Protein AF-A0A3M1ADT9-F1 (afdb_monomer_lite)

Secondary structure (DSSP, 8-state):
------------------------------------------PPPPEEPP-SGGGSPBPPPPPPTTSS-SSHHHHHTT-HHHHHHHTTSHHHHTTT-HHHHHHHTSTT--GGGHHHHS-BGGG-SEEEEEEETTEEEEEEEEE-TT--HHHHHT-S-HHHHHEETTEEEESS--TTSSS-EEE-TTTTSHHHHHHHH-EEEEEETTEEEEE-HHHHHHHSHHHHTT--HHHHHS-EEEEESSTTSPEEEEE------S---SBTTBPPP-TT---SEEEEEEESSS---TTPPP-EEEEEEE-S-SS-BS-SSTT-EEEEEEEEE-TTS-EEEEEEEEEEEEEE-SSS-EEEEE--B-

Radius of gyration: 30.37 Å; chains: 1; bounding box: 64×98×92 Å

Structure (mmCIF, N/CA/C/O backbone):
data_AF-A0A3M1ADT9-F1
#
_entry.id   AF-A0A3M1ADT9-F1
#
loop_
_atom_site.group_PDB
_atom_site.id
_atom_site.type_symbol
_atom_site.label_atom_id
_atom_site.label_alt_id
_atom_site.label_comp_id
_atom_site.label_asym_id
_atom_site.label_entity_id
_atom_site.label_seq_id
_atom_site.pdbx_PDB_ins_code
_atom_site.Cartn_x
_atom_site.Cartn_y
_atom_site.Cartn_z
_atom_site.occupancy
_atom_site.B_iso_or_equiv
_atom_site.auth_seq_id
_atom_site.auth_comp_id
_atom_site.auth_asym_id
_atom_site.auth_atom_id
_atom_site.pdbx_PDB_model_num
ATOM 1 N N . MET A 1 1 ? -42.577 5.934 -25.533 1.00 38.38 1 MET A N 1
ATOM 2 C CA . MET A 1 1 ? -42.770 7.387 -25.348 1.00 38.38 1 MET A CA 1
ATOM 3 C C . MET A 1 1 ? -41.443 8.063 -25.682 1.00 38.38 1 MET A C 1
ATOM 5 O O . MET A 1 1 ? -40.469 7.831 -24.982 1.00 38.38 1 MET A O 1
ATOM 9 N N . LYS A 1 2 ? -41.370 8.727 -26.844 1.00 26.62 2 LYS A N 1
ATOM 10 C CA . LYS A 1 2 ? -40.234 9.540 -27.326 1.00 26.62 2 LYS A CA 1
ATOM 11 C C . LYS A 1 2 ? -40.287 10.928 -26.672 1.00 26.62 2 LYS A C 1
ATOM 13 O O . LYS A 1 2 ? -41.388 11.341 -26.333 1.00 26.62 2 LYS A O 1
ATOM 18 N N . ILE A 1 3 ? -39.140 11.612 -26.598 1.00 28.91 3 ILE A N 1
ATOM 19 C CA . ILE A 1 3 ? -38.853 13.042 -26.907 1.00 28.91 3 ILE A CA 1
ATOM 20 C C . ILE A 1 3 ? -37.425 13.293 -26.365 1.00 28.91 3 ILE A C 1
ATOM 22 O O . ILE A 1 3 ? -37.191 13.104 -25.179 1.00 28.91 3 ILE A O 1
ATOM 26 N N . GLN A 1 4 ? -36.377 13.345 -27.193 1.00 29.08 4 GLN A N 1
ATOM 27 C CA . GLN A 1 4 ? -35.922 14.376 -28.149 1.00 29.08 4 GLN A CA 1
ATOM 28 C C . GLN A 1 4 ? -35.086 15.505 -27.522 1.00 29.08 4 GLN A C 1
ATOM 30 O O . GLN A 1 4 ? -35.540 16.277 -26.687 1.00 29.08 4 GLN A O 1
ATOM 35 N N . SER A 1 5 ? -33.847 15.554 -28.009 1.00 30.78 5 SER A N 1
ATOM 36 C CA . SER A 1 5 ? -32.819 16.579 -27.889 1.00 30.78 5 SER A CA 1
ATOM 37 C C . SER A 1 5 ? -33.167 17.843 -28.685 1.00 30.78 5 SER A C 1
ATOM 39 O O . SER A 1 5 ? -33.791 17.762 -29.743 1.00 30.78 5 SER A O 1
ATOM 41 N N . LEU A 1 6 ? -32.692 19.003 -28.218 1.00 27.12 6 LEU A N 1
ATOM 42 C CA . LEU A 1 6 ? -32.645 20.243 -28.996 1.00 27.12 6 LEU A CA 1
ATOM 43 C C . LEU A 1 6 ? -31.186 20.663 -29.224 1.00 27.12 6 LEU A C 1
ATOM 45 O O . LEU A 1 6 ? -30.473 20.993 -28.282 1.00 27.12 6 LEU A O 1
ATOM 49 N N . ASN A 1 7 ? -30.789 20.682 -30.496 1.00 26.75 7 ASN A N 1
ATOM 50 C CA . ASN A 1 7 ? -29.713 21.513 -31.029 1.00 26.75 7 ASN A CA 1
ATOM 51 C C . ASN A 1 7 ? -30.356 22.780 -31.607 1.00 26.75 7 ASN A C 1
ATOM 53 O O . ASN A 1 7 ? -31.356 22.678 -32.318 1.00 26.75 7 ASN A O 1
ATOM 57 N N . LEU A 1 8 ? -29.761 23.948 -31.368 1.00 29.00 8 LEU A N 1
ATOM 58 C CA . LEU A 1 8 ? -30.089 25.181 -32.084 1.00 29.00 8 LEU A CA 1
ATOM 59 C C . LEU A 1 8 ? -28.866 25.649 -32.875 1.00 29.00 8 LEU A C 1
ATOM 61 O O . LEU A 1 8 ? -27.848 26.040 -32.313 1.00 29.00 8 LEU A O 1
ATOM 65 N N . TYR A 1 9 ? -29.011 25.595 -34.196 1.00 28.03 9 TYR A N 1
ATOM 66 C CA . TYR A 1 9 ? -28.230 26.333 -35.182 1.00 28.03 9 TYR A CA 1
ATOM 67 C C . TYR A 1 9 ? -29.023 27.592 -35.545 1.00 28.03 9 TYR A C 1
ATOM 69 O O . TYR A 1 9 ? -30.239 27.514 -35.715 1.00 28.03 9 TYR A O 1
ATOM 77 N N . MET A 1 10 ? -28.351 28.725 -35.743 1.00 28.64 10 MET A N 1
ATOM 78 C CA . MET A 1 10 ? -28.945 29.882 -36.414 1.00 28.64 10 MET A CA 1
ATOM 79 C C . MET A 1 10 ? -27.927 30.468 -37.396 1.00 28.64 10 MET A C 1
ATOM 81 O O . MET A 1 10 ? -26.780 30.727 -37.037 1.00 28.64 10 MET A O 1
ATOM 85 N N . GLN A 1 11 ? -28.345 30.595 -38.655 1.00 30.78 11 GLN A N 1
ATOM 86 C CA . GLN A 1 11 ? -27.569 31.105 -39.785 1.00 30.78 11 GLN A CA 1
ATOM 87 C C . GLN A 1 11 ? -28.072 32.489 -40.230 1.00 30.78 11 GLN A C 1
ATOM 89 O O . GLN A 1 11 ? -29.248 32.799 -40.066 1.00 30.78 11 GLN A O 1
ATOM 94 N N . HIS A 1 12 ? -27.176 33.185 -40.948 1.00 34.50 12 HIS A N 1
ATOM 95 C CA . HIS A 1 12 ? -27.388 34.281 -41.915 1.00 34.50 12 HIS A CA 1
ATOM 96 C C . HIS A 1 12 ? -27.648 35.686 -41.318 1.00 34.50 12 HIS A C 1
ATOM 98 O O . HIS A 1 12 ? -28.258 35.806 -40.271 1.00 34.50 12 HIS A O 1
ATOM 104 N N . THR A 1 13 ? -27.140 36.806 -41.863 1.00 33.16 13 THR A N 1
ATOM 105 C CA . THR A 1 13 ? -27.126 37.277 -43.268 1.00 33.16 13 THR A CA 1
ATOM 106 C C . THR A 1 13 ? -26.195 38.506 -43.486 1.00 33.16 13 THR A C 1
ATOM 108 O O . THR A 1 13 ? -26.230 39.407 -42.660 1.00 33.16 13 THR A O 1
ATOM 111 N N . TRP A 1 14 ? -25.533 38.578 -44.668 1.00 32.44 14 TRP A N 1
ATOM 112 C CA . TRP A 1 14 ? -25.355 39.752 -45.588 1.00 32.44 14 TRP A CA 1
ATOM 113 C C . TRP A 1 14 ? -24.460 40.947 -45.156 1.00 32.44 14 TRP A C 1
ATOM 115 O O . TRP A 1 14 ? -24.388 41.261 -43.983 1.00 32.44 14 TRP A O 1
ATOM 125 N N . ARG A 1 15 ? -23.834 41.788 -46.004 1.00 36.50 15 ARG A N 1
ATOM 126 C CA . ARG A 1 15 ? -23.233 41.815 -47.370 1.00 36.50 15 ARG A CA 1
ATOM 127 C C . ARG A 1 15 ? -22.818 43.302 -47.612 1.00 36.50 15 ARG A C 1
ATOM 129 O O . ARG A 1 15 ? -23.670 44.146 -47.374 1.00 36.50 15 ARG A O 1
ATOM 136 N N . CYS A 1 16 ? -21.631 43.577 -48.200 1.00 34.28 16 CYS A N 1
ATOM 137 C CA . CYS A 1 16 ? -21.294 44.752 -49.071 1.00 34.28 16 CYS A CA 1
ATOM 138 C C . CYS A 1 16 ? -21.259 46.174 -48.423 1.00 34.28 16 CYS A C 1
ATOM 140 O O . CYS A 1 16 ? -21.951 46.389 -47.447 1.00 34.28 16 CYS A O 1
ATOM 142 N N . LEU A 1 17 ? -20.548 47.243 -48.836 1.00 35.00 17 LEU A N 1
ATOM 143 C CA . LEU A 1 17 ? -19.660 47.718 -49.932 1.00 35.00 17 LEU A CA 1
ATOM 144 C C . LEU A 1 17 ? -18.859 48.925 -49.325 1.00 35.00 17 LEU A C 1
ATOM 146 O O . LEU A 1 17 ? -19.419 49.636 -48.500 1.00 35.00 17 LEU A O 1
ATOM 150 N N . ALA A 1 18 ? -17.536 49.081 -49.503 1.00 36.94 18 ALA A N 1
ATOM 151 C CA . ALA A 1 18 ? -16.838 49.918 -50.515 1.00 36.94 18 ALA A CA 1
ATOM 152 C C . ALA A 1 18 ? -17.238 51.435 -50.499 1.00 36.94 18 ALA A C 1
ATOM 154 O O . ALA A 1 18 ? -18.424 51.719 -50.562 1.00 36.94 18 ALA A O 1
ATOM 155 N N . LEU A 1 19 ? -16.374 52.471 -50.392 1.00 37.75 19 LEU A N 1
ATOM 156 C CA . LEU A 1 19 ? -15.325 52.935 -51.333 1.00 37.75 19 LEU A CA 1
ATOM 157 C C . LEU A 1 19 ? -14.771 54.356 -50.956 1.00 37.75 19 LEU A C 1
ATOM 159 O O . LEU A 1 19 ? -15.534 55.149 -50.416 1.00 37.75 19 LEU A O 1
ATOM 163 N N . PHE A 1 20 ? -13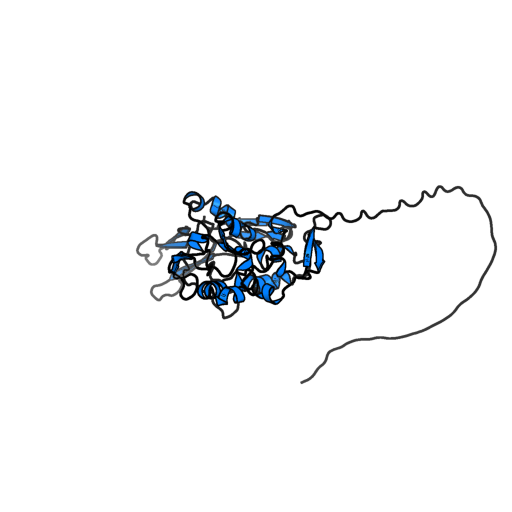.529 54.666 -51.410 1.00 34.91 20 PHE A N 1
ATOM 164 C CA . PHE A 1 20 ? -12.900 55.976 -51.801 1.00 34.91 20 PHE A CA 1
ATOM 165 C C . PHE A 1 20 ? -12.776 57.138 -50.764 1.00 34.91 20 PHE A C 1
ATOM 167 O O . PHE A 1 20 ? -13.689 57.366 -49.993 1.00 34.91 20 PHE A O 1
ATOM 174 N N . ALA A 1 21 ? -11.775 58.040 -50.723 1.00 36.94 21 ALA A N 1
ATOM 175 C CA . ALA A 1 21 ? -10.394 58.196 -51.223 1.00 36.94 21 ALA A CA 1
ATOM 176 C C . ALA A 1 21 ? -9.863 59.616 -50.859 1.00 36.94 21 ALA A C 1
ATOM 178 O O . ALA A 1 21 ? -10.663 60.541 -50.882 1.00 36.94 21 ALA A O 1
ATOM 179 N N . LEU A 1 22 ? -8.528 59.755 -50.676 1.00 38.88 22 LEU A N 1
ATOM 180 C CA . LEU A 1 22 ? -7.627 60.908 -50.994 1.00 38.88 22 LEU A CA 1
ATOM 181 C C . LEU A 1 22 ? -7.922 62.298 -50.340 1.00 38.88 22 LEU A C 1
ATOM 183 O O . LEU A 1 22 ? -9.059 62.726 -50.278 1.00 38.88 22 LEU A O 1
ATOM 187 N N . PHE A 1 23 ? -6.981 63.124 -49.844 1.00 36.16 23 PHE A N 1
ATOM 188 C CA . PHE A 1 23 ? -5.655 63.523 -50.348 1.00 36.16 23 PHE A CA 1
ATOM 189 C C . PHE A 1 23 ? -4.902 64.431 -49.318 1.00 36.16 23 PHE A C 1
ATOM 191 O O . PHE A 1 23 ? -5.533 65.139 -48.542 1.00 36.16 23 PHE A O 1
ATOM 198 N N . TYR A 1 24 ? -3.566 64.484 -49.457 1.00 32.72 24 TYR A N 1
ATOM 199 C CA . TYR A 1 24 ? -2.584 65.552 -49.130 1.00 32.72 24 TYR A CA 1
ATOM 200 C C . TYR A 1 24 ? -2.045 65.823 -47.698 1.00 32.72 24 TYR A C 1
ATOM 202 O O . TYR A 1 24 ? -2.637 66.503 -46.871 1.00 32.72 24 TYR A O 1
ATOM 210 N N . ALA A 1 25 ? -0.805 65.339 -47.527 1.00 42.88 25 ALA A N 1
ATOM 211 C CA . ALA A 1 25 ? 0.401 65.876 -46.877 1.00 42.88 25 ALA A CA 1
ATOM 212 C C . ALA A 1 25 ? 0.365 67.162 -46.023 1.00 42.88 25 ALA A C 1
ATOM 214 O O . ALA A 1 25 ? 0.007 68.235 -46.499 1.00 42.88 25 ALA A O 1
ATOM 215 N N . LEU A 1 26 ? 1.032 67.078 -44.863 1.00 38.25 26 LEU A N 1
ATOM 216 C CA . LEU A 1 26 ? 1.935 68.120 -44.364 1.00 38.25 26 LEU A CA 1
ATOM 217 C C . LEU A 1 26 ? 3.031 67.490 -43.491 1.00 38.25 26 LEU A C 1
ATOM 219 O O . LEU A 1 26 ? 2.762 66.800 -42.511 1.00 38.25 26 LEU A O 1
ATOM 223 N N . ILE A 1 27 ? 4.276 67.714 -43.905 1.00 48.06 27 ILE A N 1
ATOM 224 C CA . ILE A 1 27 ? 5.498 67.390 -43.171 1.00 48.06 27 ILE A CA 1
ATOM 225 C C . ILE A 1 27 ? 5.608 68.389 -42.018 1.00 48.06 27 ILE A C 1
ATOM 227 O O . ILE A 1 27 ? 5.713 69.590 -42.257 1.00 48.06 27 ILE A O 1
ATOM 231 N N . ALA A 1 28 ? 5.635 67.897 -40.783 1.00 41.19 28 ALA A N 1
ATOM 232 C CA . ALA A 1 28 ? 6.148 68.642 -39.644 1.00 41.19 28 ALA A CA 1
ATOM 233 C C . ALA A 1 28 ? 7.012 67.698 -38.808 1.00 41.19 28 ALA A C 1
ATOM 235 O O . ALA A 1 28 ? 6.538 66.713 -38.246 1.00 41.19 28 ALA A O 1
ATOM 236 N N . ALA A 1 29 ? 8.307 67.999 -38.791 1.00 48.84 29 ALA A N 1
ATOM 237 C CA . ALA A 1 29 ? 9.281 67.385 -37.916 1.00 48.84 29 ALA A CA 1
ATOM 238 C C . ALA A 1 29 ? 8.872 67.627 -36.456 1.00 48.84 29 ALA A C 1
ATOM 240 O O . ALA A 1 29 ? 8.824 68.766 -35.997 1.00 48.84 29 ALA A O 1
ATOM 241 N N . GLY A 1 30 ? 8.581 66.546 -35.740 1.00 36.75 30 GLY A N 1
ATOM 242 C CA . GLY A 1 30 ? 8.397 66.536 -34.298 1.00 36.75 30 GLY A CA 1
ATOM 243 C C . GLY A 1 30 ? 9.216 65.392 -33.730 1.00 36.75 30 GLY A C 1
ATOM 244 O O . GLY A 1 30 ? 8.872 64.231 -33.917 1.00 36.75 30 GLY A O 1
ATOM 245 N N . CYS A 1 31 ? 10.330 65.722 -33.084 1.00 47.84 31 CYS A N 1
ATOM 246 C CA . CYS A 1 31 ? 11.094 64.781 -32.284 1.00 47.84 31 CYS A CA 1
ATOM 247 C C . CYS A 1 31 ? 10.220 64.306 -31.115 1.00 47.84 31 CYS A C 1
ATOM 249 O O . CYS A 1 31 ? 10.045 65.040 -30.144 1.00 47.84 31 CYS A O 1
ATOM 251 N N . SER A 1 32 ? 9.697 63.086 -31.186 1.00 41.53 32 SER A N 1
ATOM 252 C CA . SER A 1 32 ? 9.237 62.343 -30.016 1.00 41.53 32 SER A CA 1
ATOM 253 C C . SER A 1 32 ? 10.110 61.104 -29.864 1.00 41.53 32 SER A C 1
ATOM 255 O O . SER A 1 32 ? 10.173 60.244 -30.740 1.00 41.53 32 SER A O 1
ATOM 257 N N . ASN A 1 33 ? 10.839 61.062 -28.750 1.00 49.25 33 ASN A N 1
ATOM 258 C CA . ASN A 1 33 ? 11.561 59.891 -28.274 1.00 49.25 33 ASN A CA 1
ATOM 259 C C . ASN A 1 33 ? 10.551 58.803 -27.891 1.00 49.25 33 ASN A C 1
ATOM 261 O O . ASN A 1 33 ? 10.252 58.628 -26.712 1.00 49.25 33 ASN A O 1
ATOM 265 N N . ASP A 1 34 ? 10.046 58.062 -28.871 1.00 43.94 34 ASP A N 1
ATOM 266 C CA . ASP A 1 34 ? 9.446 56.764 -28.600 1.00 43.94 34 ASP A CA 1
ATOM 267 C C . ASP A 1 34 ? 10.584 55.751 -28.509 1.00 43.94 34 ASP A C 1
ATOM 269 O O . ASP A 1 34 ? 11.144 55.282 -29.502 1.00 43.94 34 ASP A O 1
ATOM 273 N N . ALA A 1 35 ? 10.976 55.466 -27.267 1.00 47.06 35 ALA A N 1
ATOM 274 C CA . ALA A 1 35 ? 11.809 54.319 -26.957 1.00 47.06 35 ALA A CA 1
ATOM 275 C C . ALA A 1 35 ? 11.168 53.065 -27.578 1.00 47.06 35 ALA A C 1
ATOM 277 O O . ALA A 1 35 ? 9.946 52.906 -27.487 1.00 47.06 35 ALA A O 1
ATOM 278 N N . PRO A 1 36 ? 11.951 52.157 -28.190 1.00 44.72 36 PRO A N 1
ATOM 279 C CA . PRO A 1 36 ? 11.401 50.902 -28.673 1.00 44.72 36 PRO A CA 1
ATOM 280 C C . PRO A 1 36 ? 10.743 50.209 -27.484 1.00 44.72 36 PRO A C 1
ATOM 282 O O . PRO A 1 36 ? 11.377 50.023 -26.441 1.00 44.72 36 PRO A O 1
ATOM 285 N N . SER A 1 37 ? 9.453 49.891 -27.628 1.00 48.97 37 SER A N 1
ATOM 286 C CA . SER A 1 37 ? 8.684 49.140 -26.643 1.00 48.97 37 SER A CA 1
ATOM 287 C C . SER A 1 37 ? 9.548 47.980 -26.174 1.00 48.97 37 SER A C 1
ATOM 289 O O . SER A 1 37 ? 9.952 47.161 -27.004 1.00 48.97 37 SER A O 1
ATOM 291 N N . SER A 1 38 ? 9.880 47.947 -24.882 1.00 49.91 38 SER A N 1
ATOM 292 C CA . SER A 1 38 ? 10.662 46.867 -24.300 1.00 49.91 38 SER A CA 1
ATOM 293 C C . SER A 1 38 ? 10.024 45.552 -24.725 1.00 49.91 38 SER A C 1
ATOM 295 O O . SER A 1 38 ? 8.890 45.262 -24.331 1.00 49.91 38 SER A O 1
ATOM 297 N N . ASP A 1 39 ? 10.742 44.813 -25.562 1.00 47.22 39 ASP A N 1
ATOM 298 C CA . ASP A 1 39 ? 10.514 43.417 -25.885 1.00 47.22 39 ASP A CA 1
ATOM 299 C C . ASP A 1 39 ? 10.287 42.695 -24.554 1.00 47.22 39 ASP A C 1
ATOM 301 O O . ASP A 1 39 ? 11.232 42.400 -23.817 1.00 47.22 39 ASP A O 1
ATOM 305 N N . ARG A 1 40 ? 9.015 42.507 -24.168 1.00 52.69 40 ARG A N 1
ATOM 306 C CA . ARG A 1 40 ? 8.652 41.618 -23.069 1.00 52.69 40 ARG A CA 1
ATOM 307 C C . ARG A 1 40 ? 8.949 40.227 -23.599 1.00 52.69 40 ARG A C 1
ATOM 309 O O . ARG A 1 40 ? 8.041 39.519 -24.026 1.00 52.69 40 ARG A O 1
ATOM 316 N N . ARG A 1 41 ? 10.227 39.844 -23.574 1.00 52.00 41 ARG A N 1
ATOM 317 C CA . ARG A 1 41 ? 10.632 38.449 -23.648 1.00 52.00 41 ARG A CA 1
ATOM 318 C C . ARG A 1 41 ? 9.903 37.770 -22.508 1.00 52.00 41 ARG A C 1
ATOM 320 O O . ARG A 1 41 ? 10.266 37.931 -21.345 1.00 52.00 41 ARG A O 1
ATOM 327 N N . VAL A 1 42 ? 8.814 37.088 -22.839 1.00 57.12 42 VAL A N 1
ATOM 328 C CA . VAL A 1 42 ? 8.188 36.135 -21.936 1.00 57.12 42 VAL A CA 1
ATOM 329 C C . VAL A 1 42 ? 9.307 35.162 -21.599 1.00 57.12 42 VAL A C 1
ATOM 331 O O . VAL A 1 42 ? 9.793 34.466 -22.491 1.00 57.12 42 VAL A O 1
ATOM 334 N N . ALA A 1 43 ? 9.800 35.211 -20.359 1.00 61.69 43 ALA A N 1
ATOM 335 C CA . ALA A 1 43 ? 10.830 34.294 -19.905 1.00 61.69 43 ALA A CA 1
ATOM 336 C C . ALA A 1 43 ? 10.346 32.881 -20.239 1.00 61.69 43 ALA A C 1
ATOM 338 O O . ALA A 1 43 ? 9.227 32.510 -19.866 1.00 61.69 43 ALA A O 1
ATOM 339 N N . MET A 1 44 ? 11.131 32.141 -21.028 1.00 64.44 44 MET A N 1
ATOM 340 C CA . MET A 1 44 ? 10.760 30.770 -21.348 1.00 64.44 44 MET A CA 1
ATOM 341 C C . MET A 1 44 ? 10.635 30.008 -20.028 1.00 64.44 44 MET A C 1
ATOM 343 O O . MET A 1 44 ? 11.507 30.168 -19.172 1.00 64.44 44 MET A O 1
ATOM 347 N N . PRO A 1 45 ? 9.547 29.246 -19.829 1.00 73.81 45 PRO A N 1
ATOM 348 C CA . PRO A 1 45 ? 9.373 28.488 -18.604 1.00 73.81 45 PRO A CA 1
ATOM 349 C C . PRO A 1 45 ? 10.580 27.576 -18.378 1.00 73.81 45 PRO A C 1
ATOM 351 O O . PRO A 1 45 ? 10.986 26.854 -19.291 1.00 73.81 45 PRO A O 1
ATOM 354 N N . ASP A 1 46 ? 11.141 27.628 -17.173 1.00 85.62 46 ASP A N 1
ATOM 355 C CA . ASP A 1 46 ? 12.279 26.797 -16.800 1.00 85.62 46 ASP A CA 1
ATOM 356 C C . ASP A 1 46 ? 11.803 25.358 -16.574 1.00 85.62 46 ASP A C 1
ATOM 358 O O . ASP A 1 46 ? 10.714 25.126 -16.039 1.00 85.62 46 ASP A O 1
ATOM 362 N N . THR A 1 47 ? 12.600 24.386 -17.008 1.00 88.25 47 THR A N 1
ATOM 363 C CA . THR A 1 47 ? 12.329 22.974 -16.733 1.00 88.25 47 THR A CA 1
ATOM 364 C C . THR A 1 47 ? 13.174 22.553 -15.548 1.00 88.25 47 THR A C 1
ATOM 366 O O . THR A 1 47 ? 14.382 22.366 -15.665 1.00 88.25 47 THR A O 1
ATOM 369 N N . THR A 1 48 ? 12.529 22.365 -14.404 1.00 88.25 48 THR A N 1
ATOM 370 C CA . THR A 1 48 ? 13.196 21.915 -13.187 1.00 88.25 48 THR A CA 1
ATOM 371 C C . THR A 1 48 ? 13.235 20.390 -13.142 1.00 88.25 48 THR A C 1
ATOM 373 O O . THR A 1 48 ? 12.233 19.724 -13.429 1.00 88.25 48 THR A O 1
ATOM 376 N N . GLY A 1 49 ? 14.382 19.831 -12.756 1.00 88.38 49 GLY A N 1
ATOM 377 C CA . GLY A 1 49 ? 14.510 18.404 -12.460 1.00 88.38 49 GLY A CA 1
ATOM 378 C C . GLY A 1 49 ? 13.748 18.001 -11.194 1.00 88.38 49 GLY A C 1
ATOM 379 O O . GLY A 1 49 ? 13.321 18.846 -10.409 1.00 88.38 49 GLY A O 1
ATOM 380 N N . PHE A 1 50 ? 13.594 16.695 -10.994 1.00 90.56 50 PHE A N 1
ATOM 381 C CA . PHE A 1 50 ? 12.960 16.145 -9.796 1.00 90.56 50 PHE A CA 1
ATOM 382 C C . PHE A 1 50 ? 13.875 16.261 -8.577 1.00 90.56 50 PHE A C 1
ATOM 384 O O . PHE A 1 50 ? 15.081 16.024 -8.667 1.00 90.56 50 PHE A O 1
ATOM 391 N N . THR A 1 51 ? 13.290 16.567 -7.427 1.00 86.38 51 THR A N 1
ATOM 392 C CA . THR A 1 51 ? 13.990 16.693 -6.140 1.00 86.38 51 THR A CA 1
ATOM 393 C C . THR A 1 51 ? 13.511 15.672 -5.113 1.00 86.38 51 THR A C 1
ATOM 395 O O . THR A 1 51 ? 14.178 15.449 -4.101 1.00 86.38 51 THR A O 1
ATOM 398 N N . ARG A 1 52 ? 12.367 15.027 -5.365 1.00 88.88 52 ARG A N 1
ATOM 399 C CA . ARG A 1 52 ? 11.745 14.058 -4.466 1.00 88.88 52 ARG A CA 1
ATOM 400 C C . ARG A 1 52 ? 11.643 12.684 -5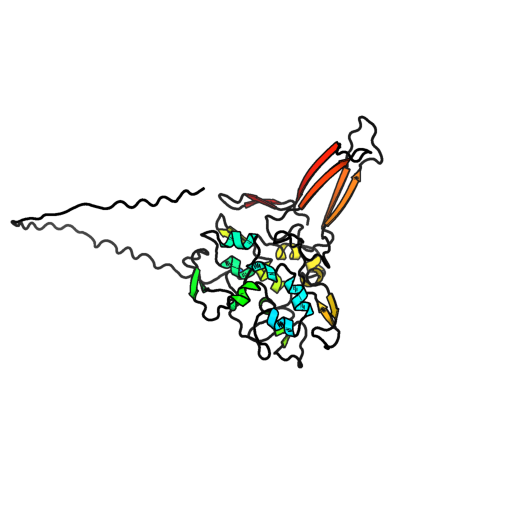.120 1.00 88.88 52 ARG A C 1
ATOM 402 O O . ARG A 1 52 ? 11.438 12.546 -6.321 1.00 88.88 52 ARG A O 1
ATOM 409 N N . HIS A 1 53 ? 11.739 11.637 -4.304 1.00 87.56 53 HIS A N 1
ATOM 410 C CA . HIS A 1 53 ? 11.731 10.252 -4.789 1.00 87.56 53 HIS A CA 1
ATOM 411 C C . HIS A 1 53 ? 10.384 9.823 -5.404 1.00 87.56 53 HIS A C 1
ATOM 413 O O . HIS A 1 53 ? 10.358 8.951 -6.270 1.00 87.56 53 HIS A O 1
ATOM 419 N N . TRP A 1 54 ? 9.276 10.426 -4.965 1.00 90.06 54 TRP A N 1
ATOM 420 C CA . TRP A 1 54 ? 7.913 10.135 -5.425 1.00 90.06 54 TRP A CA 1
ATOM 421 C C . TRP A 1 54 ? 7.529 10.886 -6.708 1.00 90.06 54 TRP A C 1
ATOM 423 O O . TRP A 1 54 ? 6.519 10.567 -7.333 1.00 90.06 54 TRP A O 1
ATOM 433 N N . GLU A 1 55 ? 8.338 11.851 -7.152 1.00 92.44 55 GLU A N 1
ATOM 434 C CA . GLU A 1 55 ? 8.156 12.524 -8.447 1.00 92.44 55 GLU A CA 1
ATOM 435 C C . GLU A 1 55 ? 8.555 11.622 -9.620 1.00 92.44 55 GLU A C 1
ATOM 437 O O . GLU A 1 55 ? 8.151 11.849 -10.756 1.00 92.44 55 GLU A O 1
ATOM 442 N N . GLN A 1 56 ? 9.309 10.557 -9.359 1.00 93.12 56 GLN A N 1
ATOM 443 C CA . GLN A 1 56 ? 9.842 9.683 -10.394 1.00 93.12 56 GLN A CA 1
ATOM 444 C C . GLN A 1 56 ? 9.092 8.353 -10.439 1.00 93.12 56 GLN A C 1
ATOM 446 O O . GLN A 1 56 ? 8.830 7.731 -9.408 1.00 93.12 56 GLN A O 1
ATOM 451 N N . ALA A 1 57 ? 8.813 7.864 -11.645 1.00 96.50 57 ALA A N 1
ATOM 452 C CA . ALA A 1 57 ? 8.504 6.455 -11.855 1.00 96.50 57 ALA A CA 1
ATOM 453 C C . ALA A 1 57 ? 9.764 5.600 -11.617 1.00 96.50 57 ALA A C 1
ATOM 455 O O . ALA A 1 57 ? 10.890 6.101 -11.605 1.00 96.50 57 ALA A O 1
ATOM 456 N N . ILE A 1 58 ? 9.591 4.296 -11.423 1.00 96.94 58 ILE A N 1
ATOM 457 C CA . ILE A 1 58 ? 10.681 3.338 -11.608 1.00 96.94 58 ILE A CA 1
ATOM 458 C C . ILE A 1 58 ? 11.020 3.382 -13.105 1.00 96.94 58 ILE A C 1
ATOM 460 O O . ILE A 1 58 ? 10.102 3.198 -13.911 1.00 96.94 58 ILE A O 1
ATOM 464 N N . PRO A 1 59 ? 12.285 3.641 -13.489 1.00 96.31 59 PRO A N 1
ATOM 465 C CA . PRO A 1 59 ? 12.678 3.711 -14.892 1.00 96.31 59 PRO A CA 1
ATOM 466 C C . PRO A 1 59 ? 12.258 2.469 -15.672 1.00 96.31 59 PRO A C 1
ATOM 468 O O . PRO A 1 59 ? 12.059 1.404 -15.083 1.00 96.31 59 PRO A O 1
ATOM 471 N N . GLN A 1 60 ? 12.144 2.605 -16.992 1.00 97.06 60 GLN A N 1
ATOM 472 C CA . GLN A 1 60 ? 11.776 1.496 -17.870 1.00 97.06 60 GLN A CA 1
ATOM 473 C C . GLN A 1 60 ? 12.669 0.282 -17.594 1.00 97.06 60 GLN A C 1
ATOM 475 O O . GLN A 1 60 ? 13.892 0.394 -17.526 1.00 97.06 60 GLN A O 1
ATOM 480 N N . GLN A 1 61 ? 12.030 -0.858 -17.351 1.00 97.94 61 GLN A N 1
ATOM 481 C CA . GLN A 1 61 ? 12.707 -2.113 -17.064 1.00 97.94 61 GLN A CA 1
ATOM 482 C C . GLN A 1 61 ? 12.681 -2.990 -18.319 1.00 97.94 61 GLN A C 1
ATOM 484 O O . GLN A 1 61 ? 11.613 -3.116 -18.932 1.00 97.94 61 GLN A O 1
ATOM 489 N N . PRO A 1 62 ? 13.814 -3.595 -18.715 1.00 97.44 62 PRO A N 1
ATOM 490 C CA . PRO A 1 62 ? 13.806 -4.645 -19.721 1.00 97.44 62 PRO A CA 1
ATOM 491 C C . PRO A 1 62 ? 13.213 -5.925 -19.122 1.00 97.44 62 PRO A C 1
ATOM 493 O O . PRO A 1 62 ? 13.285 -6.148 -17.909 1.00 97.44 62 PRO A O 1
ATOM 496 N N . VAL A 1 63 ? 12.636 -6.768 -19.977 1.00 97.56 63 VAL A N 1
ATOM 497 C CA . VAL A 1 63 ? 12.203 -8.115 -19.591 1.00 97.56 63 VAL A CA 1
ATOM 498 C C . VAL A 1 63 ? 13.460 -8.951 -19.303 1.00 97.56 63 VAL A C 1
ATOM 500 O O . VAL A 1 63 ? 14.336 -9.002 -20.165 1.00 97.56 63 VAL A O 1
ATOM 503 N N . PRO A 1 64 ? 13.598 -9.552 -18.107 1.00 97.00 64 PRO A N 1
ATOM 504 C CA . PRO A 1 64 ? 14.668 -10.504 -17.825 1.00 97.00 64 PRO A CA 1
ATOM 505 C C . PRO A 1 64 ? 14.701 -11.663 -18.823 1.00 97.00 64 PRO A C 1
ATOM 507 O O . PRO A 1 64 ? 13.652 -12.163 -19.224 1.00 97.00 64 PRO A O 1
ATOM 510 N N . ASP A 1 65 ? 15.899 -12.132 -19.168 1.00 95.94 65 ASP A N 1
ATOM 511 C CA . ASP A 1 65 ? 16.055 -13.314 -20.020 1.00 95.94 65 ASP A CA 1
ATOM 512 C C . ASP A 1 65 ? 15.324 -14.522 -19.412 1.00 95.94 65 ASP A C 1
ATOM 514 O O . ASP A 1 65 ? 15.358 -14.724 -18.198 1.00 95.94 65 ASP A O 1
ATOM 518 N N . GLY A 1 66 ? 14.678 -15.333 -20.255 1.00 93.19 66 GLY A N 1
ATOM 519 C CA . GLY A 1 66 ? 14.009 -16.572 -19.840 1.00 93.19 66 GLY A CA 1
ATOM 520 C C . GLY A 1 66 ? 12.615 -16.412 -19.228 1.00 93.19 66 GLY A C 1
ATOM 521 O O . GLY A 1 66 ? 12.086 -17.386 -18.695 1.00 93.19 66 GLY A O 1
ATOM 522 N N . ILE A 1 67 ? 12.015 -15.219 -19.310 1.00 94.12 67 ILE A N 1
ATOM 523 C CA . ILE A 1 67 ? 10.584 -14.993 -19.062 1.00 94.12 67 ILE A CA 1
ATOM 524 C C . ILE A 1 67 ? 9.959 -14.152 -20.178 1.00 94.12 67 ILE A C 1
ATOM 526 O O . ILE A 1 67 ? 10.632 -13.340 -20.809 1.00 94.12 67 ILE A O 1
ATOM 530 N N . ASP A 1 68 ? 8.653 -14.316 -20.386 1.00 92.19 68 ASP A N 1
ATOM 531 C CA . ASP A 1 68 ? 7.948 -13.739 -21.540 1.00 92.19 68 ASP A CA 1
ATOM 532 C C . ASP A 1 68 ? 7.478 -12.288 -21.331 1.00 92.19 68 ASP A C 1
ATOM 534 O O . ASP A 1 68 ? 7.043 -11.625 -22.274 1.00 92.19 68 ASP A O 1
ATOM 538 N N . GLY A 1 69 ? 7.571 -11.751 -20.109 1.00 95.94 69 GLY A N 1
ATOM 539 C CA . GLY A 1 69 ? 7.165 -10.375 -19.836 1.00 95.94 69 GLY A CA 1
ATOM 540 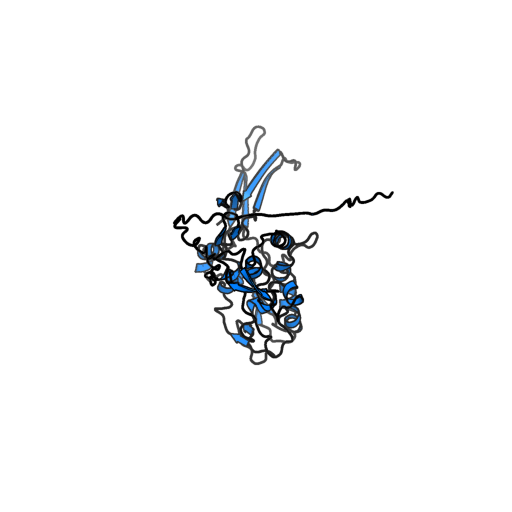C C . GLY A 1 69 ? 7.285 -9.938 -18.379 1.00 95.94 69 GLY A C 1
ATOM 541 O O . GLY A 1 69 ? 7.655 -10.703 -17.491 1.00 95.94 69 GLY A O 1
ATOM 542 N N . LEU A 1 70 ? 6.945 -8.669 -18.131 1.00 98.12 70 LEU A N 1
ATOM 543 C CA . LEU A 1 70 ? 6.920 -8.061 -16.790 1.00 98.12 70 LEU A CA 1
ATOM 544 C C . LEU A 1 70 ? 5.576 -8.230 -16.065 1.00 98.12 70 LEU A C 1
ATOM 546 O O . LEU A 1 70 ? 5.428 -7.765 -14.926 1.00 98.12 70 LEU A O 1
ATOM 550 N N . SER A 1 71 ? 4.594 -8.846 -16.726 1.00 98.25 71 SER A N 1
ATOM 551 C CA . SER A 1 71 ? 3.289 -9.090 -16.129 1.00 98.25 71 SER A CA 1
ATOM 552 C C . SER A 1 71 ? 3.411 -10.080 -14.973 1.00 98.25 71 SER A C 1
ATOM 554 O O . SER A 1 71 ? 4.217 -11.017 -14.975 1.00 98.25 71 SER A O 1
ATOM 556 N N . ALA A 1 72 ? 2.592 -9.877 -13.950 1.00 98.31 72 ALA A N 1
ATOM 557 C CA . ALA A 1 72 ? 2.412 -10.843 -12.888 1.00 98.31 72 ALA A CA 1
ATOM 558 C C . ALA A 1 72 ? 1.872 -12.164 -13.449 1.00 98.31 72 ALA A C 1
ATOM 560 O O . ALA A 1 72 ? 2.240 -13.217 -12.935 1.00 98.31 72 ALA A O 1
ATOM 561 N N . GLN A 1 73 ? 1.056 -12.124 -14.512 1.00 97.44 73 GLN A N 1
ATOM 562 C CA . GLN A 1 73 ? 0.623 -13.329 -15.218 1.00 97.44 73 GLN A CA 1
ATOM 563 C C . GLN A 1 73 ? 1.800 -14.152 -15.763 1.00 97.44 73 GLN A C 1
ATOM 565 O O . GLN A 1 73 ? 1.833 -15.346 -15.486 1.00 97.44 73 GLN A O 1
ATOM 570 N N . ALA A 1 74 ? 2.775 -13.537 -16.446 1.00 97.38 74 ALA A N 1
ATOM 571 C CA . ALA A 1 74 ? 3.960 -14.243 -16.952 1.00 97.38 74 ALA A CA 1
ATOM 572 C C . ALA A 1 74 ? 4.771 -14.868 -15.804 1.00 97.38 74 ALA A C 1
ATOM 574 O O . ALA A 1 74 ? 5.173 -16.026 -15.851 1.00 97.38 74 ALA A O 1
ATOM 575 N N . CYS A 1 75 ? 4.933 -14.136 -14.698 1.00 97.56 75 CYS A N 1
ATOM 576 C CA . CYS A 1 75 ? 5.565 -14.679 -13.493 1.00 97.56 75 CYS A CA 1
ATOM 577 C C . CYS A 1 75 ? 4.766 -15.858 -12.899 1.00 97.56 75 CYS A C 1
ATOM 579 O O . CYS A 1 75 ? 5.339 -16.787 -12.326 1.00 97.56 75 CYS A O 1
ATOM 581 N N . GLY A 1 76 ? 3.437 -15.802 -13.003 1.00 97.12 76 GLY A N 1
ATOM 582 C CA . GLY A 1 76 ? 2.487 -16.768 -12.459 1.00 97.12 76 GLY A CA 1
ATOM 583 C C . GLY A 1 76 ? 2.447 -18.112 -13.176 1.00 97.12 76 GLY A C 1
ATOM 584 O O . GLY A 1 76 ? 1.869 -19.042 -12.617 1.00 97.12 76 GLY A O 1
ATOM 585 N N . GLU A 1 77 ? 3.077 -18.238 -14.344 1.00 96.06 77 GLU A N 1
ATOM 586 C CA . GLU A 1 77 ? 3.239 -19.519 -15.044 1.00 96.06 77 GLU A CA 1
ATOM 587 C C . GLU A 1 77 ? 4.084 -20.501 -14.226 1.00 96.06 77 GLU A C 1
ATOM 589 O O . GLU A 1 77 ? 3.739 -21.674 -14.120 1.00 96.06 77 GLU A O 1
ATOM 594 N N . CYS A 1 78 ? 5.130 -19.999 -13.560 1.00 95.50 78 CYS A N 1
ATOM 595 C CA . CYS A 1 78 ? 5.977 -20.787 -12.659 1.00 95.50 78 CYS A CA 1
ATOM 596 C C . CYS A 1 78 ? 5.666 -20.509 -11.177 1.00 95.50 78 CYS A C 1
ATOM 598 O O . CYS A 1 78 ? 5.668 -21.418 -10.346 1.00 95.50 78 CYS A O 1
ATOM 600 N N . HIS A 1 79 ? 5.385 -19.253 -10.810 1.00 96.81 79 HIS A N 1
ATOM 601 C CA . HIS A 1 79 ? 5.145 -18.821 -9.426 1.00 96.81 79 HIS A CA 1
ATOM 602 C C . HIS A 1 79 ? 3.655 -18.754 -9.075 1.00 96.81 79 HIS A C 1
ATOM 604 O O . HIS A 1 79 ? 3.163 -17.746 -8.553 1.00 96.81 79 HIS A O 1
ATOM 610 N N . VAL A 1 80 ? 2.945 -19.851 -9.338 1.00 97.88 80 VAL A N 1
ATOM 611 C CA . VAL A 1 80 ? 1.479 -19.957 -9.277 1.00 97.88 80 VAL A CA 1
ATOM 612 C C . VAL A 1 80 ? 0.896 -19.437 -7.957 1.00 97.88 80 VAL A C 1
ATOM 614 O O . VAL A 1 80 ? -0.032 -18.625 -7.961 1.00 97.88 80 VAL A O 1
ATOM 617 N N . ASP A 1 81 ? 1.449 -19.855 -6.817 1.00 97.38 81 ASP A N 1
ATOM 618 C CA . ASP A 1 81 ? 0.931 -19.454 -5.505 1.00 97.38 81 ASP A CA 1
ATOM 619 C C . ASP A 1 81 ? 1.141 -17.966 -5.209 1.00 97.38 81 ASP A C 1
ATOM 621 O O . ASP A 1 81 ? 0.235 -17.301 -4.706 1.00 97.38 81 ASP A O 1
ATOM 625 N N . ASN A 1 82 ? 2.313 -17.419 -5.547 1.00 97.69 82 ASN A N 1
ATOM 626 C CA . ASN A 1 82 ? 2.591 -15.997 -5.334 1.00 97.69 82 ASN A CA 1
ATOM 627 C C . ASN A 1 82 ? 1.696 -15.132 -6.230 1.00 97.69 82 ASN A C 1
ATOM 629 O O . ASN A 1 82 ? 1.187 -14.111 -5.771 1.00 97.69 82 ASN A O 1
ATOM 633 N N . TYR A 1 83 ? 1.464 -15.555 -7.478 1.00 98.31 83 TYR A N 1
ATOM 634 C CA . TYR A 1 83 ? 0.541 -14.881 -8.391 1.00 98.31 83 TYR A CA 1
ATOM 635 C C . TYR A 1 83 ? -0.897 -14.903 -7.860 1.00 98.31 83 TYR A C 1
ATOM 637 O O . TYR A 1 83 ? -1.557 -13.865 -7.824 1.00 98.31 83 TYR A O 1
ATOM 645 N N . ARG A 1 84 ? -1.380 -16.058 -7.380 1.00 97.12 84 ARG A N 1
ATOM 646 C CA . ARG A 1 84 ? -2.721 -16.184 -6.780 1.00 97.12 84 ARG A CA 1
ATOM 647 C C . ARG A 1 84 ? -2.901 -15.301 -5.548 1.00 97.12 84 ARG A C 1
ATOM 649 O O . ARG A 1 84 ? -3.980 -14.737 -5.375 1.00 97.12 84 ARG A O 1
ATOM 656 N N . GLU A 1 85 ? -1.881 -15.191 -4.700 1.00 97.06 85 GLU A N 1
ATOM 657 C CA . GLU A 1 85 ? -1.893 -14.319 -3.520 1.00 97.06 85 GLU A CA 1
ATOM 658 C C . GLU A 1 85 ? -1.900 -12.840 -3.915 1.00 97.06 85 GLU A C 1
ATOM 660 O O . GLU A 1 85 ? -2.756 -12.083 -3.456 1.00 97.06 85 GLU A O 1
ATOM 665 N N . TRP A 1 86 ? -1.002 -12.446 -4.822 1.00 97.81 86 TRP A N 1
ATOM 666 C CA . TRP A 1 86 ? -0.914 -11.081 -5.331 1.00 97.81 86 TRP A CA 1
ATOM 667 C C . TRP A 1 86 ? -2.216 -10.632 -6.000 1.00 97.81 86 TRP A C 1
ATOM 669 O O . TRP A 1 86 ? -2.702 -9.539 -5.715 1.00 97.81 86 TRP A O 1
ATOM 679 N N . LYS A 1 87 ? -2.837 -11.492 -6.814 1.00 96.50 87 LYS A N 1
ATOM 680 C CA . LYS A 1 87 ? -4.081 -11.201 -7.547 1.00 96.50 87 LYS A CA 1
ATOM 681 C C . LYS A 1 87 ? -5.266 -10.871 -6.633 1.00 96.50 87 LYS A C 1
ATOM 683 O O . LYS A 1 87 ? -6.249 -10.285 -7.077 1.00 96.50 87 LYS A O 1
ATOM 688 N N . GLN A 1 88 ? -5.194 -11.268 -5.364 1.00 94.00 88 GLN A N 1
ATOM 689 C CA . GLN A 1 88 ? -6.214 -10.991 -4.351 1.00 94.00 88 GLN A CA 1
ATOM 690 C C . GLN A 1 88 ? -5.897 -9.757 -3.497 1.00 94.00 88 GLN A C 1
ATOM 692 O O . GLN A 1 88 ? -6.699 -9.390 -2.640 1.00 94.00 88 GLN A O 1
ATOM 697 N N . SER A 1 89 ? -4.734 -9.142 -3.701 1.00 95.31 89 SER A N 1
ATOM 698 C CA . SER A 1 89 ? -4.269 -7.995 -2.930 1.00 95.31 89 SER A CA 1
ATOM 699 C C . SER A 1 89 ? -4.737 -6.666 -3.524 1.00 95.31 89 SER A C 1
ATOM 701 O O . SER A 1 89 ? -5.012 -6.545 -4.718 1.00 95.31 89 SER A O 1
ATOM 703 N N . ILE A 1 90 ? -4.715 -5.618 -2.698 1.00 95.12 90 ILE A N 1
ATOM 704 C CA . ILE A 1 90 ? -4.935 -4.239 -3.156 1.00 95.12 90 ILE A CA 1
ATOM 705 C C . ILE A 1 90 ? -3.834 -3.770 -4.117 1.00 95.12 90 ILE A C 1
ATOM 707 O O . ILE A 1 90 ? -4.085 -2.888 -4.928 1.00 95.12 90 ILE A O 1
ATOM 711 N N . HIS A 1 91 ? -2.638 -4.367 -4.078 1.00 97.38 91 HIS A N 1
ATOM 712 C CA . HIS A 1 91 ? -1.570 -4.050 -5.028 1.00 97.38 91 HIS A CA 1
ATOM 713 C C . HIS A 1 91 ? -1.958 -4.385 -6.473 1.00 97.38 91 HIS A C 1
ATOM 715 O O . HIS A 1 91 ? -1.703 -3.571 -7.357 1.00 97.38 91 HIS A O 1
ATOM 721 N N . ALA A 1 92 ? -2.624 -5.520 -6.707 1.00 97.06 92 ALA A N 1
ATOM 722 C CA . ALA A 1 92 ? -3.137 -5.879 -8.032 1.00 97.06 92 ALA A CA 1
ATOM 723 C C . ALA A 1 92 ? -4.298 -4.972 -8.474 1.00 97.06 92 ALA A C 1
ATOM 725 O O . ALA A 1 92 ? -4.460 -4.696 -9.658 1.00 97.06 92 ALA A O 1
ATOM 726 N N . ASP A 1 93 ? -5.087 -4.477 -7.517 1.00 95.94 93 ASP A N 1
ATOM 727 C CA . ASP A 1 93 ? -6.257 -3.638 -7.782 1.00 95.94 93 ASP A CA 1
ATOM 728 C C . ASP A 1 93 ? -5.929 -2.122 -7.773 1.00 95.94 93 ASP A C 1
ATOM 730 O O . ASP A 1 93 ? -6.815 -1.309 -8.024 1.00 95.94 93 ASP A O 1
ATOM 734 N N . ALA A 1 94 ? -4.691 -1.689 -7.494 1.00 96.75 94 ALA A N 1
ATOM 735 C CA . ALA A 1 94 ? -4.428 -0.280 -7.164 1.00 96.75 94 ALA A CA 1
ATOM 736 C C . ALA A 1 94 ? -4.698 0.690 -8.322 1.00 96.75 94 ALA A C 1
ATOM 738 O O . ALA A 1 94 ? -5.136 1.815 -8.087 1.00 96.75 94 ALA A O 1
ATOM 739 N N . TRP A 1 95 ? -4.458 0.275 -9.567 1.00 97.25 95 TRP A N 1
ATOM 740 C CA . TRP A 1 95 ? -4.803 1.082 -10.736 1.00 97.25 95 TRP A CA 1
ATOM 741 C C . TRP A 1 95 ? -6.318 1.138 -10.936 1.00 97.25 95 TRP A C 1
ATOM 743 O O . TRP A 1 95 ? -6.851 2.198 -11.241 1.00 97.25 95 TRP A O 1
ATOM 753 N N . VAL A 1 96 ? -7.023 0.022 -10.755 1.00 95.94 96 VAL A N 1
ATOM 754 C CA . VAL A 1 96 ? -8.457 -0.105 -11.072 1.00 95.94 96 VAL A CA 1
ATOM 755 C C . VAL A 1 96 ? -9.391 0.197 -9.893 1.00 95.94 96 VAL A C 1
ATOM 757 O O . VAL A 1 96 ? -10.607 0.214 -10.080 1.00 95.94 96 VAL A O 1
ATOM 760 N N . ASP A 1 97 ? -8.849 0.490 -8.705 1.00 94.88 97 ASP A N 1
ATOM 761 C CA . ASP A 1 97 ? -9.588 0.929 -7.514 1.00 94.88 97 ASP A CA 1
ATOM 762 C C . ASP A 1 97 ? -10.519 2.102 -7.855 1.00 94.88 97 ASP A C 1
ATOM 764 O O . ASP A 1 97 ? -10.094 3.130 -8.385 1.00 94.88 97 ASP A O 1
ATOM 768 N N . LEU A 1 98 ? -11.804 1.960 -7.525 1.00 94.44 98 LEU A N 1
ATOM 769 C CA . LEU A 1 98 ? -12.833 2.956 -7.807 1.00 94.44 98 LEU A CA 1
ATOM 770 C C . LEU A 1 98 ? -12.551 4.310 -7.145 1.00 94.44 98 LEU A C 1
ATOM 772 O O . LEU A 1 98 ? -12.805 5.342 -7.769 1.00 94.44 98 LEU A O 1
ATOM 776 N N . GLN A 1 99 ? -12.020 4.326 -5.915 1.00 91.94 99 GLN A N 1
ATOM 777 C CA . GLN A 1 99 ? -11.664 5.575 -5.230 1.00 91.94 99 GLN A CA 1
ATOM 778 C C . GLN A 1 99 ? -10.563 6.292 -6.017 1.00 91.94 99 GLN A C 1
ATOM 780 O O . GLN A 1 99 ? -10.717 7.451 -6.393 1.00 91.94 99 GLN A O 1
ATOM 785 N N . PHE A 1 100 ? -9.496 5.568 -6.355 1.00 93.81 100 PHE A N 1
ATOM 786 C CA . PHE A 1 100 ? -8.382 6.105 -7.128 1.00 93.81 100 PHE A CA 1
ATOM 787 C C . PHE A 1 100 ? -8.811 6.572 -8.526 1.00 93.81 100 PHE A C 1
ATOM 789 O O . PHE A 1 100 ? -8.482 7.682 -8.938 1.00 93.81 100 PHE A O 1
ATOM 796 N N . GLN A 1 101 ? -9.600 5.767 -9.239 1.00 95.88 101 GLN A N 1
ATOM 797 C CA . GLN A 1 101 ? -10.125 6.105 -10.562 1.00 95.88 101 GLN A CA 1
ATOM 798 C C . GLN A 1 101 ? -10.982 7.378 -10.547 1.00 95.88 101 GLN A C 1
ATOM 800 O O . GLN A 1 101 ? -10.961 8.139 -11.514 1.00 95.88 101 GLN A O 1
ATOM 805 N N . ASN A 1 102 ? -11.719 7.640 -9.467 1.00 93.62 102 ASN A N 1
ATOM 806 C CA . ASN A 1 102 ? -12.459 8.891 -9.309 1.00 93.62 102 ASN A CA 1
ATOM 807 C C . ASN A 1 102 ? -11.525 10.086 -9.088 1.00 93.62 102 ASN A C 1
ATOM 809 O O . ASN A 1 102 ? -11.748 11.143 -9.678 1.00 93.62 102 ASN A O 1
ATOM 813 N N . GLU A 1 103 ? -10.460 9.913 -8.305 1.00 89.75 103 GLU A N 1
ATOM 814 C CA . GLU A 1 103 ? -9.461 10.958 -8.076 1.00 89.75 103 GLU A CA 1
ATOM 815 C C . GLU A 1 103 ? -8.698 11.322 -9.354 1.00 89.75 103 GLU A C 1
ATOM 817 O O . GLU A 1 103 ? -8.582 12.502 -9.693 1.00 89.75 103 GLU A O 1
ATOM 822 N N . ILE A 1 104 ? -8.246 10.334 -10.133 1.00 92.00 104 ILE A N 1
ATOM 823 C CA . ILE A 1 104 ? -7.437 10.608 -11.330 1.00 92.00 104 ILE A CA 1
ATOM 824 C C . ILE A 1 104 ? -8.219 11.144 -12.535 1.00 92.00 104 ILE A C 1
ATOM 826 O O . ILE A 1 104 ? -7.614 11.620 -13.495 1.00 92.00 104 ILE A O 1
ATOM 830 N N . ARG A 1 105 ? -9.556 11.083 -12.504 1.00 93.19 105 ARG A N 1
ATOM 831 C CA . ARG A 1 105 ? -10.431 11.677 -13.534 1.00 93.19 105 ARG A CA 1
ATOM 832 C C . ARG A 1 105 ? -10.684 13.166 -13.321 1.00 93.19 105 ARG A C 1
ATOM 834 O O . ARG A 1 105 ? -11.224 13.817 -14.215 1.00 93.19 105 ARG A O 1
ATOM 841 N N . LYS A 1 106 ? -10.325 13.716 -12.158 1.00 89.94 106 LYS A N 1
ATOM 842 C CA . LYS A 1 106 ? -10.448 15.154 -11.902 1.00 89.94 106 LYS A CA 1
ATOM 843 C C . LYS A 1 106 ? -9.539 15.923 -12.882 1.00 89.94 106 LYS A C 1
ATOM 845 O O . LYS A 1 106 ? -8.411 15.483 -13.109 1.00 89.94 106 LYS A O 1
ATOM 850 N N . PRO A 1 107 ? -9.972 17.077 -13.435 1.00 84.25 107 PRO A N 1
ATOM 851 C CA . PRO A 1 107 ? -9.225 17.803 -14.473 1.00 84.25 107 PRO A CA 1
ATOM 852 C C . PRO A 1 107 ? -7.770 18.137 -14.120 1.00 84.25 107 PRO A C 1
ATOM 854 O O . PRO A 1 107 ? -6.918 18.174 -15.001 1.00 84.25 107 PRO A O 1
ATOM 857 N N . ASN A 1 108 ? -7.485 18.333 -12.831 1.00 81.94 108 ASN A N 1
ATOM 858 C CA . ASN A 1 108 ? -6.163 18.685 -12.319 1.00 81.94 108 ASN A CA 1
ATOM 859 C C . ASN A 1 108 ? -5.519 17.529 -11.538 1.00 81.94 108 ASN A C 1
ATOM 861 O O . ASN A 1 108 ? -4.821 17.773 -10.562 1.00 81.94 108 ASN A O 1
ATOM 865 N N . SER A 1 109 ? -5.770 16.266 -11.898 1.00 87.38 109 SER A N 1
ATOM 866 C CA . SER A 1 109 ? -5.057 15.158 -11.252 1.00 87.38 109 SER A CA 1
ATOM 867 C C . SER A 1 109 ? -3.565 15.187 -11.626 1.00 87.38 109 SER A C 1
ATOM 869 O O . SER A 1 109 ? -3.230 15.182 -12.817 1.00 87.38 109 SER A O 1
ATOM 871 N N . PRO A 1 110 ? -2.648 15.229 -10.644 1.00 88.94 110 PRO A N 1
ATOM 872 C CA . PRO A 1 110 ? -1.221 15.287 -10.916 1.00 88.94 110 PRO A CA 1
ATOM 873 C C . PRO A 1 110 ? -0.702 13.915 -11.368 1.00 88.94 110 PRO A C 1
ATOM 875 O O . PRO A 1 110 ? -1.200 12.860 -10.972 1.00 88.94 110 PRO A O 1
ATOM 878 N N . TYR A 1 111 ? 0.357 13.907 -12.180 1.00 92.06 111 TYR A N 1
ATOM 879 C CA . TYR A 1 111 ? 0.935 12.659 -12.696 1.00 92.06 111 TYR A CA 1
ATOM 880 C C . TYR A 1 111 ? 1.505 11.756 -11.585 1.00 92.06 111 TYR A C 1
ATOM 882 O O . TYR A 1 111 ? 1.509 10.537 -11.737 1.00 92.06 111 TYR A O 1
ATOM 890 N N . VAL A 1 112 ? 1.934 12.345 -10.463 1.00 92.81 112 VAL A N 1
ATOM 891 C CA . VAL A 1 112 ? 2.631 11.655 -9.364 1.00 92.81 112 VAL A CA 1
ATOM 892 C C . VAL A 1 112 ? 1.800 10.562 -8.697 1.00 92.81 112 VAL A C 1
ATOM 894 O O . VAL A 1 112 ? 2.369 9.597 -8.201 1.00 92.81 112 VAL A O 1
ATOM 897 N N . CYS A 1 113 ? 0.465 10.629 -8.765 1.00 92.69 113 CYS A N 1
ATOM 898 C CA . CYS A 1 113 ? -0.412 9.556 -8.284 1.00 92.69 113 CYS A CA 1
ATOM 899 C C . CYS A 1 113 ? -0.065 8.202 -8.940 1.00 92.69 113 CYS A C 1
ATOM 901 O O . CYS A 1 113 ? -0.149 7.145 -8.315 1.00 92.69 113 CYS A O 1
ATOM 903 N N . ARG A 1 114 ? 0.387 8.232 -10.200 1.00 95.19 114 ARG A N 1
ATOM 904 C CA . ARG A 1 114 ? 0.788 7.040 -10.962 1.00 95.19 114 ARG A CA 1
ATOM 905 C C . ARG A 1 114 ? 2.102 6.441 -10.473 1.00 95.19 114 ARG A C 1
ATOM 907 O O . ARG A 1 114 ? 2.296 5.245 -10.636 1.00 95.19 114 ARG A O 1
ATOM 914 N N . ASN A 1 115 ? 2.963 7.215 -9.816 1.00 95.69 115 ASN A N 1
ATOM 915 C CA . ASN A 1 115 ? 4.257 6.732 -9.328 1.00 95.69 115 ASN A CA 1
ATOM 916 C C . ASN A 1 115 ? 4.144 5.785 -8.123 1.00 95.69 115 ASN A C 1
ATOM 918 O O . ASN A 1 115 ? 5.141 5.15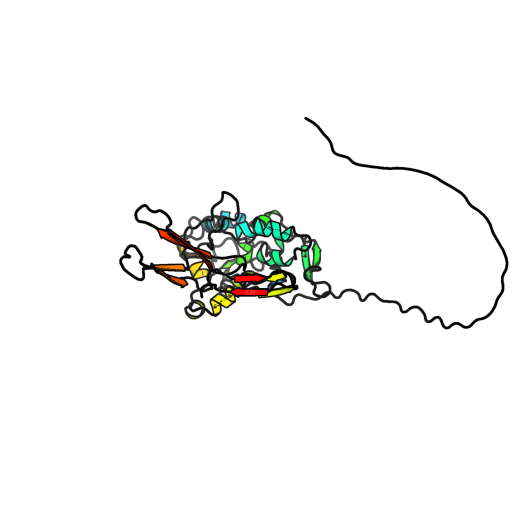5 -7.774 1.00 95.69 115 ASN A O 1
ATOM 922 N N . CYS A 1 116 ? 2.945 5.648 -7.541 1.00 95.44 116 CYS A N 1
ATOM 923 C CA . CYS A 1 116 ? 2.612 4.623 -6.547 1.00 95.44 116 CYS A CA 1
ATOM 924 C C . CYS A 1 116 ? 1.632 3.566 -7.090 1.00 95.44 116 CYS A C 1
ATOM 926 O O . CYS A 1 116 ? 1.740 2.399 -6.730 1.00 95.44 116 CYS A O 1
ATOM 928 N N . HIS A 1 117 ? 0.689 3.947 -7.962 1.00 97.00 117 HIS A N 1
ATOM 929 C CA . HIS A 1 117 ? -0.380 3.049 -8.437 1.00 97.00 117 HIS A CA 1
ATOM 930 C C . HIS A 1 117 ? -0.035 2.256 -9.710 1.00 97.00 117 HIS A C 1
ATOM 932 O O . HIS A 1 117 ? -0.588 1.183 -9.931 1.00 97.00 117 HIS A O 1
ATOM 938 N N . THR A 1 118 ? 0.876 2.772 -10.537 1.00 97.88 118 THR A N 1
ATOM 939 C CA . THR A 1 118 ? 1.444 2.133 -11.742 1.00 97.88 118 THR A CA 1
ATOM 940 C C . THR A 1 118 ? 2.919 2.543 -11.853 1.00 97.88 118 THR A C 1
ATOM 942 O O . THR A 1 118 ? 3.295 3.352 -12.715 1.00 97.88 118 THR A O 1
ATOM 945 N N . PRO A 1 119 ? 3.746 2.122 -10.883 1.00 97.62 119 PRO A N 1
ATOM 946 C CA . PRO A 1 119 ? 5.031 2.752 -10.613 1.00 97.62 119 PRO A CA 1
ATOM 947 C C . PRO A 1 119 ? 6.102 2.442 -11.660 1.00 97.62 119 PRO A C 1
ATOM 949 O O . PRO A 1 119 ? 7.105 3.146 -11.681 1.00 97.62 119 PRO A O 1
ATOM 952 N N . LEU A 1 120 ? 5.935 1.431 -12.518 1.00 98.06 120 LEU A N 1
ATOM 953 C CA . LEU A 1 120 ? 6.870 1.182 -13.618 1.00 98.06 120 LEU A CA 1
ATOM 954 C C . LEU A 1 120 ? 6.603 2.151 -14.763 1.00 98.06 120 LEU A C 1
ATOM 956 O O . LEU A 1 120 ? 5.466 2.305 -15.201 1.00 98.06 120 LEU A O 1
ATOM 960 N N . GLN A 1 121 ? 7.657 2.737 -15.325 1.00 98.06 121 GLN A N 1
ATOM 961 C CA . GLN A 1 121 ? 7.530 3.565 -16.522 1.00 98.06 121 GLN A CA 1
ATOM 962 C C . GLN A 1 121 ? 6.900 2.785 -17.689 1.00 98.06 121 GLN A C 1
ATOM 964 O O . GLN A 1 121 ? 6.116 3.366 -18.430 1.00 98.06 121 GLN A O 1
ATOM 969 N N . ASN A 1 122 ? 7.139 1.469 -17.800 1.00 98.31 122 ASN A N 1
ATOM 970 C CA . ASN A 1 122 ? 6.479 0.575 -18.766 1.00 98.31 122 ASN A CA 1
ATOM 971 C C . ASN A 1 122 ? 4.935 0.652 -18.703 1.00 98.31 122 ASN A C 1
ATOM 973 O O . ASN A 1 122 ? 4.263 0.369 -19.684 1.00 98.31 122 ASN A O 1
ATOM 977 N N . GLN A 1 123 ? 4.355 1.066 -17.572 1.00 98.50 123 GLN A N 1
ATOM 978 C CA . GLN A 1 123 ? 2.904 1.182 -17.363 1.00 98.50 123 GLN A CA 1
ATOM 979 C C . GLN A 1 123 ? 2.355 2.585 -17.646 1.00 98.50 123 GLN A C 1
ATOM 981 O O . GLN A 1 123 ? 1.153 2.824 -17.502 1.00 98.50 123 GLN A O 1
ATOM 986 N N . GLN A 1 124 ? 3.214 3.544 -17.990 1.00 97.88 124 GLN A N 1
ATOM 987 C CA . GLN A 1 124 ? 2.835 4.943 -18.144 1.00 97.88 124 GLN A CA 1
ATOM 988 C C . GLN A 1 124 ? 2.906 5.369 -19.612 1.00 97.88 124 GLN A C 1
ATOM 990 O O . GLN A 1 124 ? 3.934 5.230 -20.263 1.00 97.88 124 GLN A O 1
ATOM 995 N N . GLU A 1 125 ? 1.813 5.948 -20.114 1.00 97.12 125 GLU A N 1
ATOM 996 C CA . GLU A 1 125 ? 1.676 6.447 -21.498 1.00 97.12 125 GLU A CA 1
ATOM 997 C C . GLU A 1 125 ? 2.682 7.554 -21.846 1.00 97.12 125 GLU A C 1
ATOM 999 O O . GLU A 1 125 ? 3.013 7.773 -23.012 1.00 97.12 125 GLU A O 1
ATOM 1004 N N . TYR A 1 126 ? 3.168 8.263 -20.827 1.00 97.06 126 TYR A N 1
ATOM 1005 C CA . TYR A 1 126 ? 4.118 9.351 -20.970 1.00 97.06 126 TYR A CA 1
ATOM 1006 C C . TYR A 1 126 ? 5.274 9.181 -19.994 1.00 97.06 126 TYR A C 1
ATOM 1008 O O . TYR A 1 126 ? 5.068 8.888 -18.819 1.00 97.06 126 TYR A O 1
ATOM 1016 N N . ILE A 1 127 ? 6.478 9.462 -20.477 1.00 96.88 127 ILE A N 1
ATOM 1017 C CA . ILE A 1 127 ? 7.667 9.660 -19.657 1.00 96.88 127 ILE A CA 1
ATOM 1018 C C . ILE A 1 127 ? 7.650 11.111 -19.186 1.00 96.88 127 ILE A C 1
ATOM 1020 O O . ILE A 1 127 ? 7.586 12.032 -20.008 1.00 96.88 127 ILE A O 1
ATOM 1024 N N . VAL A 1 128 ? 7.703 11.316 -17.873 1.00 95.75 128 VAL A N 1
ATOM 1025 C CA . VAL A 1 128 ? 7.834 12.648 -17.278 1.00 95.75 128 VAL A CA 1
ATOM 1026 C C . VAL A 1 128 ? 9.309 12.905 -17.002 1.00 95.75 128 VAL A C 1
ATOM 1028 O O . VAL A 1 128 ? 9.954 12.111 -16.325 1.00 95.75 128 VAL A O 1
ATOM 1031 N N . THR A 1 129 ? 9.856 13.990 -17.551 1.00 93.50 129 THR A N 1
ATOM 1032 C CA . THR A 1 129 ? 11.302 14.289 -17.481 1.00 93.50 129 THR A CA 1
ATOM 1033 C C . THR A 1 129 ? 11.640 15.504 -16.619 1.00 93.50 129 THR A C 1
ATOM 1035 O O . THR A 1 129 ? 12.811 15.809 -16.423 1.00 93.50 129 THR A O 1
ATOM 1038 N N . GLY A 1 130 ? 10.628 16.214 -16.130 1.00 94.00 130 GLY A N 1
ATOM 1039 C CA . GLY A 1 130 ? 10.779 17.398 -15.292 1.00 94.00 130 GLY A CA 1
ATOM 1040 C C . GLY A 1 130 ? 9.458 18.141 -15.145 1.00 94.00 130 GLY A C 1
ATOM 1041 O O . GLY A 1 130 ? 8.419 17.687 -15.635 1.00 94.00 130 GLY A O 1
ATOM 1042 N N . LEU A 1 131 ? 9.507 19.295 -14.488 1.00 93.56 131 LEU A N 1
ATOM 1043 C CA . LEU A 1 131 ? 8.350 20.150 -14.229 1.00 93.56 131 LEU A CA 1
ATOM 1044 C C . LEU A 1 131 ? 8.572 21.536 -14.827 1.00 93.56 131 LEU A C 1
ATOM 1046 O O . LEU A 1 131 ? 9.667 22.087 -14.742 1.00 93.56 131 LEU A O 1
ATOM 1050 N N . ILE A 1 132 ? 7.525 22.120 -15.403 1.00 93.06 132 ILE A N 1
ATOM 1051 C CA . ILE A 1 132 ? 7.557 23.514 -15.845 1.00 93.06 132 ILE A CA 1
ATOM 1052 C C . ILE A 1 132 ? 7.438 24.407 -14.608 1.00 93.06 132 ILE A C 1
ATOM 1054 O O . ILE A 1 132 ? 6.403 24.402 -13.946 1.00 93.06 132 ILE A O 1
ATOM 1058 N N . ASN A 1 133 ? 8.476 25.192 -14.316 1.00 90.12 133 ASN A N 1
ATOM 1059 C CA . ASN A 1 133 ? 8.570 26.065 -13.141 1.00 90.12 133 ASN A CA 1
ATOM 1060 C C . ASN A 1 133 ? 8.314 25.332 -11.804 1.00 90.12 133 ASN A C 1
ATOM 1062 O O . ASN A 1 133 ? 7.731 25.915 -10.892 1.00 90.12 133 ASN A O 1
ATOM 1066 N N . GLY A 1 134 ? 8.682 24.050 -11.692 1.00 87.94 134 GLY A N 1
ATOM 1067 C CA . GLY A 1 134 ? 8.432 23.249 -10.485 1.00 87.94 134 GLY A CA 1
ATOM 1068 C C . GLY A 1 134 ? 6.966 22.864 -10.241 1.00 87.94 134 GLY A C 1
ATOM 1069 O O . GLY A 1 134 ? 6.652 22.320 -9.188 1.00 87.94 134 GLY A O 1
ATOM 1070 N N . ASP A 1 135 ? 6.056 23.126 -11.182 1.00 89.25 135 ASP A N 1
ATOM 1071 C CA . ASP A 1 135 ? 4.627 22.855 -11.012 1.00 89.25 135 ASP A CA 1
ATOM 1072 C C . ASP A 1 135 ? 4.283 21.396 -11.359 1.00 89.25 135 ASP A C 1
ATOM 1074 O O . ASP A 1 135 ? 4.354 20.970 -12.517 1.00 89.25 135 ASP A O 1
ATOM 1078 N N . VAL A 1 136 ? 3.853 20.625 -10.355 1.00 88.94 136 VAL A N 1
ATOM 1079 C CA . VAL A 1 136 ? 3.449 19.214 -10.494 1.00 88.94 136 VAL A CA 1
ATOM 1080 C C . VAL A 1 136 ? 2.253 18.994 -11.426 1.00 88.94 136 VAL A C 1
ATOM 1082 O O . VAL A 1 136 ? 2.062 17.883 -11.930 1.00 88.94 136 VAL A O 1
ATOM 1085 N N . PHE A 1 137 ? 1.450 20.030 -11.679 1.00 90.69 137 PHE A N 1
ATOM 1086 C CA . PHE A 1 137 ? 0.337 19.986 -12.627 1.00 90.69 137 PHE A CA 1
ATOM 1087 C C . PHE A 1 137 ? 0.780 20.303 -14.056 1.00 90.69 137 PHE A C 1
ATOM 1089 O O . PHE A 1 137 ? 0.019 20.092 -15.002 1.00 90.69 137 PHE A O 1
ATOM 1096 N N . ARG A 1 138 ? 2.027 20.752 -14.239 1.00 92.19 138 ARG A N 1
ATOM 1097 C CA . ARG A 1 138 ? 2.633 21.059 -15.540 1.00 92.19 138 ARG A CA 1
ATOM 1098 C C . ARG A 1 138 ? 3.899 20.227 -15.788 1.00 92.19 138 ARG A C 1
ATOM 1100 O O . ARG A 1 138 ? 4.973 20.787 -16.022 1.00 92.19 138 ARG A O 1
ATOM 1107 N N . PRO A 1 139 ? 3.797 18.886 -15.775 1.00 94.25 139 PRO A N 1
ATOM 1108 C CA . PRO A 1 139 ? 4.928 18.028 -16.094 1.00 94.25 139 PRO A CA 1
ATOM 1109 C C . PRO A 1 139 ? 5.341 18.165 -17.564 1.00 94.25 139 PRO A C 1
ATOM 1111 O O . PRO A 1 139 ? 4.497 18.264 -18.460 1.00 94.25 139 PRO A O 1
ATOM 1114 N N . VAL A 1 140 ? 6.644 18.081 -17.821 1.00 95.12 140 VAL A N 1
ATOM 1115 C CA . VAL A 1 140 ? 7.189 17.901 -19.168 1.00 95.12 140 VAL A CA 1
ATOM 1116 C C . VAL A 1 140 ? 7.018 16.435 -19.550 1.00 95.12 140 VAL A C 1
ATOM 1118 O O . VAL A 1 140 ? 7.628 15.556 -18.944 1.00 95.12 140 VAL A O 1
ATOM 1121 N N . LYS A 1 141 ? 6.151 16.175 -20.534 1.00 95.31 141 LYS A N 1
ATOM 1122 C CA . LYS A 1 141 ? 5.770 14.826 -20.969 1.00 95.31 141 LYS A CA 1
ATOM 1123 C C . LYS A 1 141 ? 6.342 14.508 -22.346 1.00 95.31 141 LYS A C 1
ATOM 1125 O O . LYS A 1 141 ? 6.212 15.306 -23.272 1.00 95.31 141 LYS A O 1
ATOM 1130 N N . LYS A 1 142 ? 6.865 13.295 -22.501 1.00 96.00 142 LYS A N 1
ATOM 1131 C CA . LYS A 1 142 ? 7.197 12.679 -23.790 1.00 96.00 142 LYS A CA 1
ATOM 1132 C C . LYS A 1 142 ? 6.369 11.400 -23.961 1.00 96.00 142 LYS A C 1
ATOM 1134 O O . LYS A 1 142 ? 6.272 10.653 -22.992 1.00 96.00 142 LYS A O 1
ATOM 1139 N N . PRO A 1 143 ? 5.781 11.117 -25.139 1.00 97.88 143 PRO A N 1
ATOM 1140 C CA . PRO A 1 143 ? 5.138 9.827 -25.391 1.00 97.88 143 PRO A CA 1
ATOM 1141 C C . PRO A 1 143 ? 6.086 8.664 -25.081 1.00 97.88 143 PRO A C 1
ATOM 1143 O O . PRO A 1 143 ? 7.262 8.717 -25.452 1.00 97.88 143 PRO A O 1
ATOM 1146 N N . ASN A 1 144 ? 5.585 7.644 -24.389 1.00 97.88 144 ASN A N 1
ATOM 1147 C CA . ASN A 1 144 ? 6.358 6.457 -24.055 1.00 97.88 144 ASN A CA 1
ATOM 1148 C C . ASN A 1 144 ? 6.168 5.373 -25.136 1.00 97.88 144 ASN A C 1
ATOM 1150 O O . ASN A 1 144 ? 5.063 4.840 -25.244 1.00 97.88 144 ASN A O 1
ATOM 1154 N N . PRO A 1 145 ? 7.199 5.040 -25.936 1.00 97.25 145 PRO A N 1
ATOM 1155 C CA . PRO A 1 145 ? 7.094 3.984 -26.945 1.00 97.25 145 PRO A CA 1
ATOM 1156 C C . PRO A 1 145 ? 6.979 2.581 -26.331 1.00 97.25 145 PRO A C 1
ATOM 1158 O O . PRO A 1 145 ? 6.423 1.697 -26.970 1.00 97.25 145 PRO A O 1
ATOM 1161 N N . ASP A 1 146 ? 7.445 2.401 -25.092 1.00 96.31 146 ASP A N 1
ATOM 1162 C CA . ASP A 1 146 ? 7.452 1.121 -24.374 1.00 96.31 146 ASP A CA 1
ATOM 1163 C C . ASP A 1 146 ? 6.237 0.978 -23.442 1.00 96.31 146 ASP A C 1
ATOM 1165 O O . ASP A 1 146 ? 6.268 0.223 -22.468 1.00 96.31 146 ASP A O 1
ATOM 1169 N N . PHE A 1 147 ? 5.189 1.776 -23.674 1.00 98.38 147 PHE A N 1
ATOM 1170 C CA . PHE A 1 147 ? 3.973 1.720 -22.877 1.00 98.38 147 PHE A CA 1
ATOM 1171 C C . PHE A 1 147 ? 3.189 0.440 -23.172 1.00 98.38 147 PHE A C 1
ATOM 1173 O O . PHE A 1 147 ? 2.721 0.224 -24.289 1.00 98.38 147 PHE A O 1
ATOM 1180 N N . ASP A 1 148 ? 2.979 -0.350 -22.126 1.00 98.12 148 ASP A N 1
ATOM 1181 C CA . ASP A 1 148 ? 2.157 -1.548 -22.139 1.00 98.12 148 ASP A CA 1
ATOM 1182 C C . ASP A 1 148 ? 0.816 -1.280 -21.414 1.00 98.12 148 ASP A C 1
ATOM 1184 O O . ASP A 1 148 ? 0.776 -1.106 -20.183 1.00 98.12 148 ASP A O 1
ATOM 1188 N N . PRO A 1 149 ? -0.310 -1.216 -22.153 1.00 97.75 149 PRO A N 1
ATOM 1189 C CA . PRO A 1 149 ? -1.621 -0.961 -21.571 1.00 97.75 149 PRO A CA 1
ATOM 1190 C C . PRO A 1 149 ? -2.159 -2.119 -20.727 1.00 97.75 149 PRO A C 1
ATOM 1192 O O . PRO A 1 149 ? -3.000 -1.859 -19.861 1.00 97.75 149 PRO A O 1
ATOM 1195 N N . GLU A 1 150 ? -1.704 -3.351 -20.959 1.00 97.44 150 GLU A N 1
ATOM 1196 C CA . GLU A 1 150 ? -2.100 -4.541 -20.204 1.00 97.44 150 GLU A CA 1
ATOM 1197 C C . GLU A 1 150 ? -1.341 -4.589 -18.879 1.00 97.44 150 GLU A C 1
ATOM 1199 O O . GLU A 1 150 ? -1.965 -4.697 -17.821 1.00 97.44 150 GLU A O 1
ATOM 1204 N N . LEU A 1 151 ? -0.025 -4.345 -18.904 1.00 98.19 151 LEU A N 1
ATOM 1205 C CA . LEU A 1 151 ? 0.791 -4.233 -17.692 1.00 98.19 151 LEU A CA 1
ATOM 1206 C C . LEU A 1 151 ? 0.278 -3.131 -16.756 1.00 98.19 151 LEU A C 1
ATOM 1208 O O . LEU A 1 151 ? 0.342 -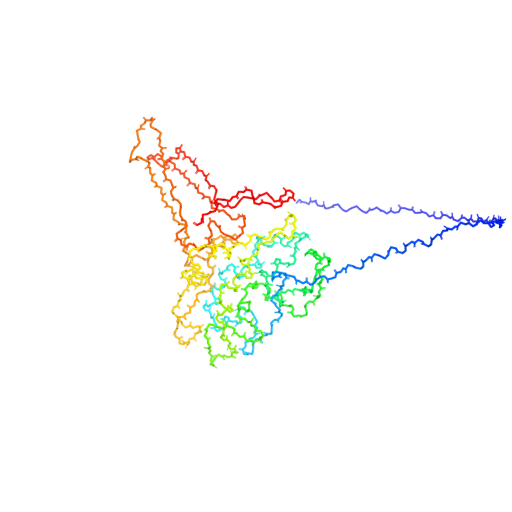3.268 -15.534 1.00 98.19 151 LEU A O 1
ATOM 1212 N N . LYS A 1 152 ? -0.263 -2.036 -17.305 1.00 98.31 152 LYS A N 1
ATOM 1213 C CA . LYS A 1 152 ? -0.916 -0.978 -16.517 1.00 98.31 152 LYS A CA 1
ATOM 1214 C C . LYS A 1 152 ? -2.107 -1.502 -15.705 1.00 98.31 152 LYS A C 1
ATOM 1216 O O . LYS A 1 152 ? -2.299 -1.053 -14.578 1.00 98.31 152 LYS A O 1
ATOM 1221 N N . GLN A 1 153 ? -2.893 -2.439 -16.246 1.00 97.88 153 GLN A N 1
ATOM 1222 C CA . GLN A 1 153 ? -4.058 -2.994 -15.541 1.00 97.88 153 GLN A CA 1
ATOM 1223 C C . GLN A 1 153 ? -3.667 -3.839 -14.332 1.00 97.88 153 GLN A C 1
ATOM 1225 O O . GLN A 1 153 ? -4.441 -3.928 -13.386 1.00 97.88 153 GLN A O 1
ATOM 1230 N N . GLU A 1 154 ? -2.467 -4.412 -14.341 1.00 98.12 154 GLU A N 1
ATOM 1231 C CA . GLU A 1 154 ? -1.932 -5.167 -13.213 1.00 98.12 154 GLU A CA 1
ATOM 1232 C C . GLU A 1 154 ? -1.319 -4.268 -12.116 1.00 98.12 154 GLU A C 1
ATOM 1234 O O . GLU A 1 154 ? -0.910 -4.766 -11.076 1.00 98.12 154 GLU A O 1
ATOM 1239 N N . ALA A 1 155 ? -1.274 -2.942 -12.282 1.00 98.38 155 ALA A N 1
ATOM 1240 C CA . ALA A 1 155 ? -0.907 -2.009 -11.209 1.00 98.38 155 ALA A CA 1
ATOM 1241 C C . ALA A 1 155 ? 0.446 -2.330 -10.526 1.00 98.38 155 ALA A C 1
ATOM 1243 O O . ALA A 1 155 ? 1.496 -2.246 -11.159 1.00 98.38 155 ALA A O 1
ATOM 1244 N N . ILE A 1 156 ? 0.484 -2.687 -9.239 1.00 98.62 156 ILE A N 1
ATOM 1245 C CA . ILE A 1 156 ? 1.741 -3.034 -8.560 1.00 98.62 156 ILE A CA 1
ATOM 1246 C C . ILE A 1 156 ? 2.080 -4.509 -8.813 1.00 98.62 156 ILE A C 1
ATOM 1248 O O . ILE A 1 156 ? 1.848 -5.352 -7.951 1.00 98.62 156 ILE A O 1
ATOM 1252 N N . THR A 1 157 ? 2.602 -4.833 -10.002 1.00 98.06 157 THR A N 1
ATOM 1253 C CA . THR A 1 157 ? 2.956 -6.209 -10.421 1.00 98.06 157 THR A CA 1
ATOM 1254 C C . THR A 1 157 ? 4.192 -6.763 -9.698 1.00 98.06 157 THR A C 1
ATOM 1256 O O . THR A 1 157 ? 4.874 -6.061 -8.948 1.00 98.06 157 THR A O 1
ATOM 1259 N N . CYS A 1 158 ? 4.550 -8.024 -9.971 1.00 98.31 158 CYS A N 1
ATOM 1260 C CA . CYS A 1 158 ? 5.796 -8.636 -9.495 1.00 98.31 158 CYS A CA 1
ATOM 1261 C C . CYS A 1 158 ? 7.038 -7.803 -9.864 1.00 98.31 158 CYS A C 1
ATOM 1263 O O . CYS A 1 158 ? 7.921 -7.597 -9.026 1.00 98.31 158 CYS A O 1
ATOM 1265 N N . ALA A 1 159 ? 7.086 -7.282 -11.095 1.00 98.44 159 ALA A N 1
ATOM 1266 C CA . ALA A 1 159 ? 8.229 -6.550 -11.633 1.00 98.44 159 ALA A CA 1
ATOM 1267 C C . ALA A 1 159 ? 8.499 -5.224 -10.905 1.00 98.44 159 ALA A C 1
ATOM 1269 O O . ALA A 1 159 ? 9.654 -4.821 -10.765 1.00 98.44 159 ALA A O 1
ATOM 1270 N N . VAL A 1 160 ? 7.460 -4.586 -10.354 1.00 98.38 160 VAL A N 1
ATOM 1271 C CA . VAL A 1 160 ? 7.601 -3.358 -9.554 1.00 98.38 160 VAL A CA 1
ATOM 1272 C C . VAL A 1 160 ? 8.584 -3.563 -8.404 1.00 98.38 160 VAL A C 1
ATOM 1274 O O . VAL A 1 160 ? 9.460 -2.726 -8.158 1.00 98.38 160 VAL A O 1
ATOM 1277 N N . CYS A 1 161 ? 8.459 -4.695 -7.716 1.00 98.06 161 CYS A N 1
ATOM 1278 C CA . CYS A 1 161 ? 9.257 -5.028 -6.545 1.00 98.06 161 CYS A CA 1
ATOM 1279 C C . CYS A 1 161 ? 10.538 -5.775 -6.920 1.00 98.06 161 CYS A C 1
ATOM 1281 O O . CYS A 1 161 ? 11.601 -5.484 -6.369 1.00 98.06 161 CYS A O 1
ATOM 1283 N N . HIS A 1 162 ? 10.432 -6.721 -7.854 1.00 98.00 162 HIS A N 1
ATOM 1284 C CA . HIS A 1 162 ? 11.448 -7.740 -8.079 1.00 98.00 162 HIS A CA 1
ATOM 1285 C C . HIS A 1 162 ? 12.283 -7.562 -9.343 1.00 98.00 162 HIS A C 1
ATOM 1287 O O . HIS A 1 162 ? 13.299 -8.225 -9.427 1.00 98.00 162 HIS A O 1
ATOM 1293 N N . VAL A 1 163 ? 11.949 -6.706 -10.309 1.00 98.25 163 VAL A N 1
ATOM 1294 C CA . VAL A 1 163 ? 12.774 -6.567 -11.528 1.00 98.25 163 VAL A CA 1
ATOM 1295 C C . VAL A 1 163 ? 13.609 -5.301 -11.452 1.00 98.25 163 VAL A C 1
ATOM 1297 O O . VAL A 1 163 ? 13.054 -4.212 -11.324 1.00 98.25 163 VAL A O 1
ATOM 1300 N N . ARG A 1 164 ? 14.933 -5.420 -11.547 1.00 97.62 164 ARG A N 1
ATOM 1301 C CA . ARG A 1 164 ? 15.834 -4.276 -11.737 1.00 97.62 164 ARG A CA 1
ATOM 1302 C C . ARG A 1 164 ? 16.846 -4.611 -12.819 1.00 97.62 164 ARG A C 1
ATOM 1304 O O . ARG A 1 164 ? 17.505 -5.634 -12.714 1.00 97.62 164 ARG A O 1
ATOM 1311 N N . ASP A 1 165 ? 16.947 -3.772 -13.843 1.00 96.88 165 ASP A N 1
ATOM 1312 C CA . ASP A 1 165 ? 17.956 -3.849 -14.907 1.00 96.88 165 ASP A CA 1
ATOM 1313 C C . ASP A 1 165 ? 18.041 -5.239 -15.570 1.00 96.88 165 ASP A C 1
ATOM 1315 O O . ASP A 1 165 ? 19.122 -5.774 -15.803 1.00 96.88 165 ASP A O 1
ATOM 1319 N N . GLY A 1 166 ? 16.881 -5.853 -15.830 1.00 96.56 166 GLY A N 1
ATOM 1320 C CA . GLY A 1 166 ? 16.790 -7.167 -16.480 1.00 96.56 166 GLY A CA 1
ATOM 1321 C C . GLY A 1 166 ? 17.131 -8.351 -15.576 1.00 96.56 166 GLY A C 1
ATOM 1322 O O . GLY A 1 166 ? 17.241 -9.470 -16.065 1.00 96.56 166 GLY A O 1
ATOM 1323 N N . VAL A 1 167 ? 17.275 -8.142 -14.262 1.00 97.12 167 VAL A N 1
ATOM 1324 C CA . VAL A 1 167 ? 17.476 -9.222 -13.288 1.00 97.12 167 VAL A CA 1
ATOM 1325 C C . VAL A 1 167 ? 16.375 -9.265 -12.235 1.00 97.12 167 VAL A C 1
ATOM 1327 O O . VAL A 1 167 ? 15.819 -8.238 -11.835 1.00 97.12 167 VAL A O 1
ATOM 1330 N N . ILE A 1 168 ? 16.082 -10.471 -11.746 1.00 97.38 168 ILE A N 1
ATOM 1331 C CA . ILE A 1 168 ? 15.147 -10.693 -10.645 1.00 97.38 168 ILE A CA 1
ATOM 1332 C C . ILE A 1 168 ? 15.873 -10.522 -9.310 1.00 97.38 168 ILE A C 1
ATOM 1334 O O . ILE A 1 168 ? 16.762 -11.292 -8.948 1.00 97.38 168 ILE A O 1
ATOM 1338 N N . ILE A 1 169 ? 15.471 -9.521 -8.540 1.00 97.44 169 ILE A N 1
ATOM 1339 C CA . ILE A 1 169 ? 15.918 -9.278 -7.180 1.00 97.44 169 ILE A CA 1
ATOM 1340 C C . ILE A 1 169 ? 15.227 -10.253 -6.229 1.00 97.44 169 ILE A C 1
ATOM 1342 O O . ILE A 1 169 ? 14.010 -10.219 -6.035 1.00 97.44 169 ILE A O 1
ATOM 1346 N N . GLY A 1 170 ? 16.019 -11.113 -5.596 1.00 93.88 170 GLY A N 1
ATOM 1347 C CA . GLY A 1 170 ? 15.562 -12.105 -4.630 1.00 93.88 170 GLY A CA 1
ATOM 1348 C C . GLY A 1 170 ? 16.246 -11.964 -3.272 1.00 93.88 170 GLY A C 1
ATOM 1349 O O . GLY A 1 170 ? 17.312 -11.372 -3.136 1.00 93.88 170 GLY A O 1
ATOM 1350 N N . ARG A 1 171 ? 15.656 -12.572 -2.235 1.00 89.19 171 ARG A N 1
ATOM 1351 C CA . ARG A 1 171 ? 16.330 -12.747 -0.931 1.00 89.19 171 ARG A CA 1
ATOM 1352 C C . ARG A 1 171 ? 17.334 -13.899 -0.924 1.00 89.19 171 ARG A C 1
ATOM 1354 O O . ARG A 1 171 ? 18.156 -13.996 -0.020 1.00 89.19 171 ARG A O 1
ATOM 1361 N N . ARG A 1 172 ? 17.223 -14.805 -1.893 1.00 85.88 172 ARG A N 1
ATOM 1362 C CA . ARG A 1 172 ? 18.105 -15.954 -2.091 1.00 85.88 172 ARG A CA 1
ATOM 1363 C C . ARG A 1 172 ? 18.382 -16.079 -3.578 1.00 85.88 172 ARG A C 1
ATOM 1365 O O . ARG A 1 172 ? 17.481 -15.837 -4.378 1.00 85.88 172 ARG A O 1
ATOM 1372 N N . GLY A 1 173 ? 19.609 -16.449 -3.918 1.00 82.38 173 GLY A N 1
ATOM 1373 C CA . GLY A 1 173 ? 19.971 -16.776 -5.289 1.00 82.38 173 GLY A CA 1
ATOM 1374 C C . GLY A 1 173 ? 19.409 -18.140 -5.669 1.00 82.38 173 GLY A C 1
ATOM 1375 O O . GLY A 1 173 ? 19.132 -18.972 -4.799 1.00 82.38 173 GLY A O 1
ATOM 1376 N N . ASN A 1 174 ? 19.242 -18.358 -6.966 1.00 80.06 174 ASN A N 1
ATOM 1377 C CA . ASN A 1 174 ? 19.048 -19.680 -7.536 1.00 80.06 174 ASN A CA 1
ATOM 1378 C C . ASN A 1 174 ? 19.765 -19.716 -8.886 1.00 80.06 174 ASN A C 1
ATOM 1380 O O . ASN A 1 174 ? 19.431 -18.910 -9.750 1.00 80.06 174 ASN A O 1
ATOM 1384 N N . LEU A 1 175 ? 20.749 -20.603 -9.039 1.00 74.75 175 LEU A N 1
ATOM 1385 C CA . LEU A 1 175 ? 21.471 -20.764 -10.304 1.00 74.75 175 LEU A CA 1
ATOM 1386 C C . LEU A 1 175 ? 20.676 -21.596 -11.319 1.00 74.75 175 LEU A C 1
ATOM 1388 O O . LEU A 1 175 ? 20.947 -21.497 -12.507 1.00 74.75 175 LEU A O 1
ATOM 1392 N N . ASP A 1 176 ? 19.669 -22.341 -10.858 1.00 85.00 176 ASP A N 1
ATOM 1393 C CA . ASP A 1 176 ? 18.813 -23.183 -11.701 1.00 85.00 176 ASP A CA 1
ATOM 1394 C C . ASP A 1 176 ? 17.550 -22.445 -12.179 1.00 85.00 176 ASP A C 1
ATOM 1396 O O . ASP A 1 176 ? 16.659 -23.042 -12.780 1.00 85.00 176 ASP A O 1
ATOM 1400 N N . ALA A 1 177 ? 17.415 -21.153 -11.861 1.00 90.56 177 ALA A N 1
ATOM 1401 C CA . ALA A 1 177 ? 16.296 -20.360 -12.355 1.00 90.56 177 ALA A CA 1
ATOM 1402 C C . ALA A 1 177 ? 16.445 -20.126 -13.870 1.00 90.56 177 ALA A C 1
ATOM 1404 O O . ALA A 1 177 ? 17.553 -19.840 -14.326 1.00 90.56 177 ALA A O 1
ATOM 1405 N N . PRO A 1 178 ? 15.345 -20.165 -14.646 1.00 92.12 178 PRO A N 1
ATOM 1406 C CA . PRO A 1 178 ? 15.392 -19.894 -16.085 1.00 92.12 178 PRO A CA 1
ATOM 1407 C C . PRO A 1 178 ? 15.739 -18.431 -16.400 1.00 92.12 178 PRO A C 1
ATOM 1409 O O . PRO A 1 178 ? 16.050 -18.113 -17.540 1.00 92.12 178 PRO A O 1
ATOM 1412 N N . HIS A 1 179 ? 15.710 -17.560 -15.389 1.00 94.94 179 HIS A N 1
ATOM 1413 C CA . HIS A 1 179 ? 15.992 -16.136 -15.477 1.00 94.94 179 HIS A CA 1
ATOM 1414 C C . HIS A 1 179 ? 17.079 -15.714 -14.476 1.00 94.94 179 HIS A C 1
ATOM 1416 O O . HIS A 1 179 ? 17.197 -16.308 -13.395 1.00 94.94 179 HIS A O 1
ATOM 1422 N N . PRO A 1 180 ? 17.847 -14.647 -14.756 1.00 95.88 180 PRO A N 1
ATOM 1423 C CA . PRO A 1 180 ? 18.908 -14.194 -13.864 1.00 95.88 180 PRO A CA 1
ATOM 1424 C C . PRO A 1 180 ? 18.352 -13.708 -12.519 1.00 95.88 180 PRO A C 1
ATOM 1426 O O . PRO A 1 180 ? 17.415 -12.909 -12.459 1.00 95.88 180 PRO A O 1
ATOM 1429 N N . VAL A 1 181 ? 18.962 -14.166 -11.421 1.00 96.31 181 VAL A N 1
ATOM 1430 C CA . VAL A 1 181 ? 18.594 -13.776 -10.052 1.00 96.31 181 VAL A CA 1
ATOM 1431 C C . VAL A 1 181 ? 19.767 -13.084 -9.365 1.00 96.31 181 VAL A C 1
ATOM 1433 O O . VAL A 1 181 ? 20.849 -13.655 -9.235 1.00 96.31 181 VAL A O 1
ATOM 1436 N N . LYS A 1 182 ? 19.534 -11.878 -8.845 1.00 96.31 182 LYS A N 1
ATOM 1437 C CA . LYS A 1 182 ? 20.480 -11.142 -8.000 1.00 96.31 182 LYS A CA 1
ATOM 1438 C C . LYS A 1 182 ? 19.960 -11.088 -6.569 1.00 96.31 182 LYS A C 1
ATOM 1440 O O . LYS A 1 182 ? 18.808 -10.738 -6.323 1.00 96.31 182 LYS A O 1
ATOM 1445 N N . VAL A 1 183 ? 20.820 -11.411 -5.607 1.00 96.94 183 VAL A N 1
ATOM 1446 C CA . VAL A 1 183 ? 20.475 -11.264 -4.190 1.00 96.94 183 VAL A CA 1
ATOM 1447 C C . VAL A 1 183 ? 20.660 -9.815 -3.768 1.00 96.94 183 VAL A C 1
ATOM 1449 O O . VAL A 1 183 ? 21.770 -9.294 -3.837 1.00 96.94 183 VAL A O 1
ATOM 1452 N N . ASP A 1 184 ? 19.586 -9.187 -3.298 1.00 97.12 184 ASP A N 1
ATOM 1453 C CA . ASP A 1 184 ? 19.642 -7.867 -2.670 1.00 97.12 184 ASP A CA 1
ATOM 1454 C C . ASP A 1 184 ? 18.590 -7.765 -1.559 1.00 97.12 184 ASP A C 1
ATOM 1456 O O . ASP A 1 184 ? 17.408 -7.482 -1.772 1.00 97.12 184 ASP A O 1
ATOM 1460 N N . THR A 1 185 ? 19.027 -8.045 -0.334 1.00 94.19 185 THR A N 1
ATOM 1461 C CA . THR A 1 185 ? 18.162 -8.004 0.848 1.00 94.19 185 THR A CA 1
ATOM 1462 C C . THR A 1 185 ? 17.894 -6.586 1.338 1.00 94.19 185 THR A C 1
ATOM 1464 O O . THR A 1 185 ? 16.948 -6.396 2.096 1.00 94.19 185 THR A O 1
ATOM 1467 N N . VAL A 1 186 ? 18.713 -5.604 0.940 1.00 94.94 186 VAL A N 1
ATOM 1468 C CA . VAL A 1 186 ? 18.519 -4.195 1.310 1.00 94.94 186 VAL A CA 1
ATOM 1469 C C . VAL A 1 186 ? 17.438 -3.581 0.431 1.00 94.94 186 VAL A C 1
ATOM 1471 O O . VAL A 1 186 ? 16.571 -2.878 0.942 1.00 94.94 186 VAL A O 1
ATOM 1474 N N . HIS A 1 187 ? 17.450 -3.886 -0.870 1.00 95.25 187 HIS A N 1
ATOM 1475 C CA . HIS A 1 187 ? 16.361 -3.526 -1.775 1.00 95.25 187 HIS A CA 1
ATOM 1476 C C . HIS A 1 187 ? 15.040 -4.140 -1.314 1.00 95.25 187 HIS A C 1
ATOM 1478 O O . HIS A 1 187 ? 14.044 -3.440 -1.248 1.00 95.25 187 HIS A O 1
ATOM 1484 N N . LEU A 1 188 ? 15.026 -5.418 -0.919 1.00 95.12 188 LEU A N 1
ATOM 1485 C CA . LEU A 1 188 ? 13.821 -6.107 -0.432 1.00 95.12 188 LEU A CA 1
ATOM 1486 C C . LEU A 1 188 ? 13.539 -5.910 1.072 1.00 95.12 188 LEU A C 1
ATOM 1488 O O . LEU A 1 188 ? 12.969 -6.813 1.697 1.00 95.12 188 LEU A O 1
ATOM 1492 N N . SER A 1 189 ? 13.948 -4.780 1.659 1.00 94.44 189 SER A N 1
ATOM 1493 C CA . SER A 1 189 ? 13.586 -4.376 3.028 1.00 94.44 189 SER A CA 1
ATOM 1494 C C . SER A 1 189 ? 12.370 -3.435 3.039 1.00 94.44 189 SER A C 1
ATOM 1496 O O . SER A 1 189 ? 11.790 -3.125 1.997 1.00 94.44 189 SER A O 1
ATOM 1498 N N . GLU A 1 190 ? 11.984 -2.937 4.216 1.00 94.31 190 GLU A N 1
ATOM 1499 C CA . GLU A 1 190 ? 11.005 -1.853 4.398 1.00 94.31 190 GLU A CA 1
ATOM 1500 C C . GLU A 1 190 ? 11.260 -0.617 3.515 1.00 94.31 190 GLU A C 1
ATOM 1502 O O . GLU A 1 190 ? 10.315 0.088 3.157 1.00 94.31 190 GLU A O 1
ATOM 1507 N N . LYS A 1 191 ? 12.508 -0.393 3.078 1.00 93.06 191 LYS A N 1
ATOM 1508 C CA . LYS A 1 191 ? 12.866 0.680 2.139 1.00 93.06 191 LYS A CA 1
ATOM 1509 C C . LYS A 1 191 ? 12.078 0.614 0.832 1.00 93.06 191 LYS A C 1
ATOM 1511 O O . LYS A 1 191 ? 11.721 1.660 0.293 1.00 93.06 191 LYS A O 1
ATOM 1516 N N . LEU A 1 192 ? 11.774 -0.589 0.337 1.00 96.00 192 LEU A N 1
ATOM 1517 C CA . LEU A 1 192 ? 10.935 -0.760 -0.851 1.00 96.00 192 LEU A CA 1
ATOM 1518 C C . LEU A 1 192 ? 9.515 -0.249 -0.608 1.00 96.00 192 LEU A C 1
ATOM 1520 O O . LEU A 1 192 ? 8.943 0.424 -1.463 1.00 96.00 192 LEU A O 1
ATOM 1524 N N . CYS A 1 193 ? 8.966 -0.542 0.571 1.00 96.44 193 CYS A N 1
ATOM 1525 C CA . CYS A 1 193 ? 7.621 -0.137 0.966 1.00 96.44 193 CYS A CA 1
ATOM 1526 C C . CYS A 1 193 ? 7.521 1.389 1.102 1.00 96.44 193 CYS A C 1
ATOM 1528 O O . CYS A 1 193 ? 6.537 1.984 0.659 1.00 96.44 193 CYS A O 1
ATOM 1530 N N . PHE A 1 194 ? 8.553 2.037 1.656 1.00 95.00 194 PHE A N 1
ATOM 1531 C CA . PHE A 1 194 ? 8.575 3.486 1.900 1.00 95.00 194 PHE A CA 1
ATOM 1532 C C . PHE A 1 194 ? 8.471 4.335 0.639 1.00 95.00 194 PHE A C 1
ATOM 1534 O O . PHE A 1 194 ? 8.002 5.464 0.729 1.00 95.00 194 PHE A O 1
ATOM 1541 N N . ARG A 1 195 ? 8.813 3.791 -0.537 1.00 93.44 195 ARG A N 1
ATOM 1542 C CA . ARG A 1 195 ? 8.608 4.489 -1.813 1.00 93.44 195 ARG A CA 1
ATOM 1543 C C . ARG A 1 195 ? 7.161 4.959 -1.996 1.00 93.44 195 ARG A C 1
ATOM 1545 O O . ARG A 1 195 ? 6.946 6.019 -2.569 1.00 93.44 195 ARG A O 1
ATOM 1552 N N . CYS A 1 196 ? 6.197 4.154 -1.547 1.00 95.38 196 CYS A N 1
ATOM 1553 C CA . CYS A 1 196 ? 4.769 4.447 -1.695 1.00 95.38 196 CYS A CA 1
ATOM 1554 C C . CYS A 1 196 ? 4.092 4.737 -0.348 1.00 95.38 196 CYS A C 1
ATOM 1556 O O . CYS A 1 196 ? 3.160 5.529 -0.291 1.00 95.38 196 CYS A O 1
ATOM 1558 N N . HIS A 1 197 ? 4.565 4.113 0.735 1.00 95.94 197 HIS A N 1
ATOM 1559 C CA . HIS A 1 197 ? 3.964 4.193 2.071 1.00 95.94 197 HIS A CA 1
ATOM 1560 C C . HIS A 1 197 ? 4.637 5.211 3.007 1.00 95.94 197 HIS A C 1
ATOM 1562 O O . HIS A 1 197 ? 4.396 5.176 4.211 1.00 95.94 197 HIS A O 1
ATOM 1568 N N . ASN A 1 198 ? 5.508 6.083 2.489 1.00 94.38 198 ASN A N 1
ATOM 1569 C CA . ASN A 1 198 ? 6.117 7.155 3.279 1.00 94.38 198 ASN A CA 1
ATOM 1570 C C . ASN A 1 198 ? 6.302 8.447 2.464 1.00 94.38 198 ASN A C 1
ATOM 1572 O O . ASN A 1 198 ? 7.422 8.908 2.235 1.00 94.38 198 ASN A O 1
ATOM 1576 N N . VAL A 1 199 ? 5.184 9.006 1.997 1.00 91.19 199 VAL A N 1
ATOM 1577 C CA . VAL A 1 199 ? 5.123 10.233 1.194 1.00 91.19 199 VAL A CA 1
ATOM 1578 C C . VAL A 1 199 ? 4.289 11.277 1.939 1.00 91.19 199 VAL A C 1
ATOM 1580 O O . VAL A 1 199 ? 3.059 11.280 1.856 1.00 91.19 199 VAL A O 1
ATOM 1583 N N . ALA A 1 200 ? 4.985 12.152 2.666 1.00 87.25 200 ALA A N 1
ATOM 1584 C CA . ALA A 1 200 ? 4.417 13.195 3.514 1.00 87.25 200 ALA A CA 1
ATOM 1585 C C . ALA A 1 200 ? 4.880 14.580 3.035 1.00 87.25 200 ALA A C 1
ATOM 1587 O O . ALA A 1 200 ? 5.960 15.044 3.392 1.00 87.25 200 ALA A O 1
ATOM 1588 N N . GLU A 1 201 ? 4.108 15.210 2.152 1.00 85.44 201 GLU A N 1
ATOM 1589 C CA . GLU A 1 201 ? 4.471 16.469 1.497 1.00 85.44 201 GLU A CA 1
ATOM 1590 C C . GLU A 1 201 ? 3.228 17.313 1.198 1.00 85.44 201 GLU A C 1
ATOM 1592 O O . GLU A 1 201 ? 2.211 16.818 0.705 1.00 85.44 201 GLU A O 1
ATOM 1597 N N . VAL A 1 202 ? 3.340 18.621 1.425 1.00 86.31 202 VAL A N 1
ATOM 1598 C CA . VAL A 1 202 ? 2.370 19.602 0.930 1.00 86.31 202 VAL A CA 1
ATOM 1599 C C . VAL A 1 202 ? 2.773 19.956 -0.494 1.00 86.31 202 VAL A C 1
ATOM 1601 O O . VAL A 1 202 ? 3.711 20.719 -0.711 1.00 86.31 202 VAL A O 1
ATOM 1604 N N . VAL A 1 203 ? 2.082 19.372 -1.470 1.00 84.75 203 VAL A N 1
ATOM 1605 C CA . VAL A 1 203 ? 2.384 19.578 -2.888 1.00 84.75 203 VAL A CA 1
ATOM 1606 C C . VAL A 1 203 ? 1.824 20.922 -3.346 1.00 84.75 203 VAL A C 1
ATOM 1608 O O . VAL A 1 203 ? 2.529 21.717 -3.960 1.00 84.75 203 VAL A O 1
ATOM 1611 N N . THR A 1 204 ? 0.568 21.201 -2.997 1.00 83.81 204 THR A N 1
ATOM 1612 C CA . THR A 1 204 ? -0.068 22.519 -3.127 1.00 83.81 204 THR A CA 1
ATOM 1613 C C . THR A 1 204 ? -0.953 22.787 -1.910 1.00 83.81 204 THR A C 1
ATOM 1615 O O . THR A 1 204 ? -1.178 21.871 -1.116 1.00 83.81 204 THR A O 1
ATOM 1618 N N . PRO A 1 205 ? -1.521 24.000 -1.745 1.00 86.69 205 PRO A N 1
ATOM 1619 C CA . PRO A 1 205 ? -2.435 24.260 -0.641 1.00 86.69 205 PRO A CA 1
ATOM 1620 C C . PRO A 1 205 ? -3.613 23.285 -0.562 1.00 86.69 205 PRO A C 1
ATOM 1622 O O . PRO A 1 205 ? -4.117 23.076 0.525 1.00 86.69 205 PRO A O 1
ATOM 1625 N N . THR A 1 206 ? -4.048 22.666 -1.663 1.00 84.25 206 THR A N 1
ATOM 1626 C CA . THR A 1 206 ? -5.190 21.731 -1.683 1.00 84.25 206 THR A CA 1
ATOM 1627 C C . THR A 1 206 ? -4.807 20.293 -2.039 1.00 84.25 206 THR A C 1
ATOM 1629 O O . THR A 1 206 ? -5.686 19.441 -2.155 1.00 84.25 206 THR A O 1
ATOM 1632 N N . LEU A 1 207 ? -3.514 20.004 -2.207 1.00 84.62 207 LEU A N 1
ATOM 1633 C CA . LEU A 1 207 ? -2.998 18.670 -2.501 1.00 84.62 207 LEU A CA 1
ATOM 1634 C C . LEU A 1 207 ? -1.873 18.338 -1.525 1.00 84.62 207 LEU A C 1
ATOM 1636 O O . LEU A 1 207 ? -0.770 18.877 -1.623 1.00 84.62 207 LEU A O 1
ATOM 1640 N N . VAL A 1 208 ? -2.153 17.413 -0.616 1.00 86.88 208 VAL A N 1
ATOM 1641 C CA . VAL A 1 208 ? -1.199 16.933 0.383 1.00 86.88 208 VAL A CA 1
ATOM 1642 C C . VAL A 1 208 ? -1.085 15.425 0.245 1.00 86.88 208 VAL A C 1
ATOM 1644 O O . VAL A 1 208 ? -2.090 14.718 0.210 1.00 86.88 208 VAL A O 1
ATOM 1647 N N . CYS A 1 209 ? 0.142 14.931 0.167 1.00 86.19 209 CYS A N 1
ATOM 1648 C CA . CYS A 1 209 ? 0.433 13.535 0.438 1.00 86.19 209 CYS A CA 1
ATOM 1649 C C . CYS A 1 209 ? 0.673 13.426 1.946 1.00 86.19 209 CYS A C 1
ATOM 1651 O O . CYS A 1 209 ? 1.540 14.122 2.460 1.00 86.19 209 CYS A O 1
ATOM 1653 N N . ALA A 1 210 ? -0.111 12.619 2.657 1.00 86.56 210 ALA A N 1
ATOM 1654 C CA . ALA A 1 210 ? -0.037 12.485 4.118 1.00 86.56 210 ALA A CA 1
ATOM 1655 C C . ALA A 1 210 ? 0.258 11.038 4.548 1.00 86.56 210 ALA A C 1
ATOM 1657 O O . ALA A 1 210 ? -0.149 10.595 5.615 1.00 86.56 210 ALA A O 1
ATOM 1658 N N . PHE A 1 211 ? 0.937 10.269 3.694 1.00 89.56 211 PHE A N 1
ATOM 1659 C CA . PHE A 1 211 ? 1.233 8.867 3.966 1.00 89.56 211 PHE A CA 1
ATOM 1660 C C . PHE A 1 211 ? 2.484 8.780 4.844 1.00 89.56 211 PHE A C 1
ATOM 1662 O O . PHE A 1 211 ? 3.596 8.780 4.325 1.00 89.56 211 PHE A O 1
ATOM 1669 N N . GLU A 1 212 ? 2.309 8.718 6.164 1.00 92.94 212 GLU A N 1
ATOM 1670 C CA . GLU A 1 212 ? 3.402 8.734 7.154 1.00 92.94 212 GLU A CA 1
ATOM 1671 C C . GLU A 1 212 ? 3.693 7.357 7.778 1.00 92.94 212 GLU A C 1
ATOM 1673 O O . GLU A 1 212 ? 4.470 7.257 8.725 1.00 92.94 212 GLU A O 1
ATOM 1678 N N . THR A 1 213 ? 3.136 6.269 7.232 1.00 95.88 213 THR A N 1
ATOM 1679 C CA . THR A 1 213 ? 3.229 4.914 7.809 1.00 95.88 213 THR A CA 1
ATOM 1680 C C . THR A 1 213 ? 4.667 4.463 8.089 1.00 95.88 213 THR A C 1
ATOM 1682 O O . THR A 1 213 ? 4.921 3.762 9.071 1.00 95.88 213 THR A O 1
ATOM 1685 N N . GLY A 1 214 ? 5.627 4.848 7.241 1.00 95.81 214 GLY A N 1
ATOM 1686 C CA . GLY A 1 214 ? 7.042 4.557 7.472 1.00 95.81 214 GLY A CA 1
ATOM 1687 C C . GLY A 1 214 ? 7.608 5.288 8.691 1.00 95.81 214 GLY A C 1
ATOM 1688 O O . GLY A 1 214 ? 8.272 4.659 9.514 1.00 95.81 214 GLY A O 1
ATOM 1689 N N . ASN A 1 215 ? 7.308 6.579 8.836 1.00 95.31 215 ASN A N 1
ATOM 1690 C CA . ASN A 1 215 ? 7.691 7.390 9.993 1.00 95.31 215 ASN A CA 1
ATOM 1691 C C . ASN A 1 215 ? 7.028 6.857 11.271 1.00 95.31 215 ASN A C 1
ATOM 1693 O O . ASN A 1 215 ? 7.713 6.618 12.262 1.00 95.31 215 ASN A O 1
ATOM 1697 N N . GLU A 1 216 ? 5.726 6.562 11.223 1.00 95.81 216 GLU A N 1
ATOM 1698 C CA . GLU A 1 216 ? 4.984 5.967 12.340 1.00 95.81 216 GLU A CA 1
ATOM 1699 C C . GLU A 1 216 ? 5.618 4.649 12.809 1.00 95.81 216 GLU A C 1
ATOM 1701 O O . GLU A 1 216 ? 5.803 4.430 14.006 1.00 95.81 216 GLU A O 1
ATOM 1706 N N . TRP A 1 217 ? 6.002 3.778 11.867 1.00 96.31 217 TRP A N 1
ATOM 1707 C CA . TRP A 1 217 ? 6.700 2.533 12.184 1.00 96.31 217 TRP A CA 1
ATOM 1708 C C . TRP A 1 217 ? 8.086 2.764 12.791 1.00 96.31 217 TRP A C 1
ATOM 1710 O O . TRP A 1 217 ? 8.468 2.060 13.730 1.00 96.31 217 TRP A O 1
ATOM 1720 N N . GLN A 1 218 ? 8.841 3.741 12.279 1.00 95.19 218 GLN A N 1
ATOM 1721 C CA . GLN A 1 218 ? 10.160 4.095 12.810 1.00 95.19 218 GLN A CA 1
ATOM 1722 C C . GLN A 1 218 ? 10.074 4.598 14.254 1.00 95.19 218 GLN A C 1
ATOM 1724 O O . GLN A 1 218 ? 10.901 4.205 15.081 1.00 95.19 218 GLN A O 1
ATOM 1729 N N . GLU A 1 219 ? 9.072 5.419 14.564 1.00 93.94 219 GLU A N 1
ATOM 1730 C CA . GLU A 1 219 ? 8.812 5.937 15.910 1.00 93.94 219 GLU A CA 1
ATOM 1731 C C . GLU A 1 219 ? 8.327 4.845 16.878 1.00 93.94 219 GLU A C 1
ATOM 1733 O O . GLU A 1 219 ? 8.647 4.883 18.073 1.00 93.94 219 GLU A O 1
ATOM 1738 N N . GLY A 1 220 ? 7.599 3.854 16.358 1.00 91.56 220 GLY A N 1
ATOM 1739 C CA . GLY A 1 220 ? 7.059 2.725 17.105 1.00 91.56 220 GLY A CA 1
ATOM 1740 C C . GLY A 1 220 ? 8.108 1.743 17.657 1.00 91.56 220 GLY A C 1
ATOM 1741 O O . GLY A 1 220 ? 9.306 1.812 17.367 1.00 91.56 220 GLY A O 1
ATOM 1742 N N . PRO A 1 221 ? 7.678 0.769 18.482 1.00 90.69 221 PRO A N 1
ATOM 1743 C CA . PRO A 1 221 ? 8.586 -0.197 19.103 1.00 90.69 221 PRO A CA 1
ATOM 1744 C C . PRO A 1 221 ? 9.159 -1.220 18.108 1.00 90.69 221 PRO A C 1
ATOM 1746 O O . PRO A 1 221 ? 10.255 -1.738 18.323 1.00 90.69 221 PRO A O 1
ATOM 1749 N N . TYR A 1 222 ? 8.444 -1.535 17.023 1.00 92.50 222 TYR A N 1
ATOM 1750 C CA . TYR A 1 222 ? 8.806 -2.637 16.124 1.00 92.50 222 TYR A CA 1
ATOM 1751 C C . TYR A 1 222 ? 10.023 -2.363 15.240 1.00 92.50 222 TYR A C 1
ATOM 1753 O O . TYR A 1 222 ? 10.750 -3.317 14.944 1.00 92.50 222 TYR A O 1
ATOM 1761 N N . SER A 1 223 ? 10.319 -1.100 14.917 1.00 92.00 223 SER A N 1
ATOM 1762 C CA . SER A 1 223 ? 11.556 -0.723 14.219 1.00 92.00 223 SER A CA 1
ATOM 1763 C C . SER A 1 223 ? 12.809 -1.148 14.992 1.00 92.00 223 SER A C 1
ATOM 1765 O O . SER A 1 223 ? 13.769 -1.653 14.412 1.00 92.00 223 SER A O 1
ATOM 1767 N N . LYS A 1 224 ? 12.766 -1.039 16.325 1.00 91.12 224 LYS A N 1
ATOM 1768 C CA . LYS A 1 224 ? 13.865 -1.387 17.241 1.00 91.12 224 LYS A CA 1
ATOM 1769 C C . LYS A 1 224 ? 13.935 -2.883 17.552 1.00 91.12 224 LYS A C 1
ATOM 1771 O O . LYS A 1 224 ? 14.980 -3.372 17.965 1.00 91.12 224 LYS A O 1
ATOM 1776 N N . LEU A 1 225 ? 12.834 -3.609 17.351 1.00 91.25 225 LEU A N 1
ATOM 1777 C CA . LEU A 1 225 ? 12.720 -5.049 17.611 1.00 91.25 225 LEU A CA 1
ATOM 1778 C C . LEU A 1 225 ? 12.962 -5.911 16.359 1.00 91.25 225 LEU A C 1
ATOM 1780 O O . LEU A 1 225 ? 12.754 -7.123 16.398 1.00 91.25 225 LEU A O 1
ATOM 1784 N N . GLY A 1 226 ? 13.362 -5.308 15.234 1.00 87.94 226 GLY A N 1
ATOM 1785 C CA . GLY A 1 226 ? 13.612 -6.022 13.976 1.00 87.94 226 GLY A CA 1
ATOM 1786 C C . GLY A 1 226 ? 12.347 -6.577 13.306 1.00 87.94 226 GLY A C 1
ATOM 1787 O O . GLY A 1 226 ? 12.437 -7.413 12.406 1.00 87.94 226 GLY A O 1
ATOM 1788 N N . THR A 1 227 ? 11.162 -6.129 13.731 1.00 92.31 227 THR A N 1
ATOM 1789 C CA . THR A 1 227 ? 9.889 -6.480 13.090 1.00 92.31 227 THR A CA 1
ATOM 1790 C C . THR A 1 227 ? 9.608 -5.475 11.980 1.00 92.31 227 THR A C 1
ATOM 1792 O O . THR A 1 227 ? 9.420 -4.287 12.230 1.00 92.31 227 THR A O 1
ATOM 1795 N N . THR A 1 228 ? 9.597 -5.956 10.739 1.00 94.12 228 THR A N 1
ATOM 1796 C CA . THR A 1 228 ? 9.486 -5.123 9.532 1.00 94.12 228 THR A CA 1
ATOM 1797 C C . THR A 1 228 ? 8.082 -5.192 8.939 1.00 94.12 228 THR A C 1
ATOM 1799 O O . THR A 1 228 ? 7.286 -6.060 9.304 1.00 94.12 228 THR A O 1
ATOM 1802 N N . CYS A 1 229 ? 7.801 -4.339 7.950 1.00 95.44 229 CYS A N 1
ATOM 1803 C CA . CYS A 1 229 ? 6.577 -4.404 7.145 1.00 95.44 229 CYS A CA 1
ATOM 1804 C C . CYS A 1 229 ? 6.336 -5.824 6.601 1.00 95.44 229 CYS A C 1
ATOM 1806 O O . CYS A 1 229 ? 5.227 -6.349 6.659 1.00 95.44 229 CYS A O 1
ATOM 1808 N N . ILE A 1 230 ? 7.406 -6.471 6.129 1.00 94.44 230 ILE A N 1
ATOM 1809 C CA . ILE A 1 230 ? 7.388 -7.807 5.524 1.00 94.44 230 ILE A CA 1
ATOM 1810 C C . ILE A 1 230 ? 7.007 -8.865 6.561 1.00 94.44 230 ILE A C 1
ATOM 1812 O O . ILE A 1 230 ? 6.262 -9.782 6.239 1.00 94.44 230 ILE A O 1
ATOM 1816 N N . THR A 1 231 ? 7.473 -8.737 7.807 1.00 91.44 231 THR A N 1
ATOM 1817 C CA . THR A 1 231 ? 7.193 -9.715 8.869 1.00 91.44 231 THR A CA 1
ATOM 1818 C C . THR A 1 231 ? 5.689 -9.911 9.089 1.00 91.44 231 THR A C 1
ATOM 1820 O O . THR A 1 231 ? 5.257 -11.046 9.284 1.00 91.44 231 THR A O 1
ATOM 1823 N N . CYS A 1 232 ? 4.902 -8.831 9.020 1.00 92.31 232 CYS A N 1
ATOM 1824 C CA . CYS A 1 232 ? 3.456 -8.870 9.252 1.00 92.31 232 CYS A CA 1
ATOM 1825 C C . CYS A 1 232 ? 2.634 -8.923 7.953 1.00 92.31 232 CYS A C 1
ATOM 1827 O O . CYS A 1 232 ? 1.702 -9.716 7.863 1.00 92.31 232 CYS A O 1
ATOM 1829 N N . HIS A 1 233 ? 2.973 -8.119 6.938 1.00 95.12 233 HIS A N 1
ATOM 1830 C CA . HIS A 1 233 ? 2.181 -8.015 5.699 1.00 95.12 233 HIS A CA 1
ATOM 1831 C C . HIS A 1 233 ? 2.564 -9.038 4.622 1.00 95.12 233 HIS A C 1
ATOM 1833 O O . HIS A 1 233 ? 1.833 -9.206 3.648 1.00 95.12 233 HIS A O 1
ATOM 1839 N N . MET A 1 234 ? 3.684 -9.741 4.797 1.00 95.19 234 MET A N 1
ATOM 1840 C CA . MET A 1 234 ? 4.101 -10.867 3.959 1.00 95.19 234 MET A CA 1
ATOM 1841 C C . MET A 1 234 ? 4.453 -12.064 4.860 1.00 95.19 234 MET A C 1
ATOM 1843 O O . MET A 1 234 ? 5.625 -12.441 4.979 1.00 95.19 234 MET A O 1
ATOM 1847 N N . PRO A 1 235 ? 3.461 -12.650 5.557 1.00 92.88 235 PRO A N 1
ATOM 1848 C CA . PRO A 1 235 ? 3.712 -13.669 6.569 1.00 92.88 235 PRO A CA 1
ATOM 1849 C C . PRO A 1 235 ? 4.459 -14.871 5.984 1.00 92.88 235 PRO A C 1
ATOM 1851 O O . PRO A 1 235 ? 4.263 -15.259 4.828 1.00 92.88 235 PRO A O 1
ATOM 1854 N N . LYS A 1 236 ? 5.345 -15.459 6.794 1.00 94.06 236 LYS A N 1
ATOM 1855 C CA . LYS A 1 236 ? 6.160 -16.607 6.386 1.00 94.06 236 LYS A CA 1
ATOM 1856 C C . LYS A 1 236 ? 5.289 -17.830 6.115 1.00 94.06 236 LYS A C 1
ATOM 1858 O O . LYS A 1 236 ? 4.337 -18.105 6.839 1.00 94.06 236 LYS A O 1
ATOM 1863 N N . VAL A 1 237 ? 5.683 -18.604 5.113 1.00 95.44 237 VAL A N 1
ATOM 1864 C CA . VAL A 1 237 ? 5.076 -19.894 4.775 1.00 95.44 237 VAL A CA 1
ATOM 1865 C C . VAL A 1 237 ? 6.174 -20.862 4.339 1.00 95.44 237 VAL A C 1
ATOM 1867 O O . VAL A 1 237 ? 7.155 -20.450 3.717 1.00 95.44 237 VAL A O 1
ATOM 1870 N N . TYR A 1 238 ? 6.046 -22.133 4.714 1.00 96.81 238 TYR A N 1
ATOM 1871 C CA . TYR A 1 238 ? 6.948 -23.198 4.285 1.00 96.81 238 TYR A CA 1
ATOM 1872 C C . TYR A 1 238 ? 6.283 -23.961 3.142 1.00 96.81 238 TYR A C 1
ATOM 1874 O O . TYR A 1 238 ? 5.247 -24.583 3.359 1.00 96.81 238 TYR A O 1
ATOM 1882 N N . ARG A 1 239 ? 6.812 -23.801 1.925 1.00 95.56 239 ARG A N 1
ATOM 1883 C CA . ARG A 1 239 ? 6.285 -24.392 0.683 1.00 95.56 239 ARG A CA 1
ATOM 1884 C C . ARG A 1 239 ? 7.332 -24.284 -0.436 1.00 95.56 239 ARG A C 1
ATOM 1886 O O . ARG A 1 239 ? 8.300 -23.527 -0.272 1.00 95.56 239 ARG A O 1
ATOM 1893 N N . PRO A 1 240 ? 7.188 -24.974 -1.576 1.00 94.69 240 PRO A N 1
ATOM 1894 C CA . PRO A 1 240 ? 8.060 -24.717 -2.716 1.00 94.69 240 PRO A CA 1
ATOM 1895 C C . PRO A 1 240 ? 7.739 -23.353 -3.365 1.00 94.69 240 PRO A C 1
ATOM 1897 O O . PRO A 1 240 ? 6.647 -22.810 -3.203 1.00 94.69 240 PRO A O 1
ATOM 1900 N N . LEU A 1 241 ? 8.718 -22.729 -4.040 1.00 93.00 241 LEU A N 1
ATOM 1901 C CA . LEU A 1 241 ? 8.513 -21.417 -4.699 1.00 93.00 241 LEU A CA 1
ATOM 1902 C C . LEU A 1 241 ? 7.835 -21.547 -6.077 1.00 93.00 241 LEU A C 1
ATOM 1904 O O . LEU A 1 241 ? 7.178 -20.612 -6.537 1.00 93.00 241 LEU A O 1
ATOM 1908 N N . VAL A 1 242 ? 8.062 -22.680 -6.728 1.00 93.81 242 VAL A N 1
ATOM 1909 C CA . VAL A 1 242 ? 7.490 -23.105 -8.008 1.00 93.81 242 VAL A CA 1
ATOM 1910 C C . VAL A 1 242 ? 6.981 -24.530 -7.823 1.00 93.81 242 VAL A C 1
ATOM 1912 O O . VAL A 1 242 ? 7.417 -25.203 -6.885 1.00 93.81 242 VAL A O 1
ATOM 1915 N N . GLU A 1 243 ? 6.080 -24.984 -8.687 1.00 92.12 243 GLU A N 1
ATOM 1916 C CA . GLU A 1 243 ? 5.644 -26.384 -8.704 1.00 92.12 243 GLU A CA 1
ATOM 1917 C C . GLU A 1 243 ? 6.855 -27.327 -8.846 1.00 92.12 243 GLU A C 1
ATOM 1919 O O . GLU A 1 243 ? 7.845 -26.976 -9.489 1.00 92.12 243 GLU A O 1
ATOM 1924 N N . ASP A 1 244 ? 6.827 -28.462 -8.143 1.00 89.69 244 ASP A N 1
ATOM 1925 C CA . ASP A 1 244 ? 7.907 -29.465 -8.071 1.00 89.69 244 ASP A CA 1
ATOM 1926 C C . ASP A 1 244 ? 9.289 -28.975 -7.582 1.00 89.69 244 ASP A C 1
ATOM 1928 O O . ASP A 1 244 ? 10.260 -29.735 -7.541 1.00 89.69 244 ASP A O 1
ATOM 1932 N N . GLY A 1 245 ? 9.402 -27.716 -7.150 1.00 91.19 245 GLY A N 1
ATOM 1933 C CA . GLY A 1 245 ? 10.616 -27.185 -6.536 1.00 91.19 245 GLY A CA 1
ATOM 1934 C C . GLY A 1 245 ? 10.842 -27.699 -5.105 1.00 91.19 245 GLY A C 1
ATOM 1935 O O . GLY A 1 245 ? 9.928 -28.214 -4.461 1.00 91.19 245 GLY A O 1
ATOM 1936 N N . PRO A 1 246 ? 12.044 -27.507 -4.533 1.00 92.06 246 PRO A N 1
ATOM 1937 C CA . PRO A 1 246 ? 12.300 -27.859 -3.141 1.00 92.06 246 PRO A CA 1
ATOM 1938 C C . PRO A 1 246 ? 11.526 -26.947 -2.179 1.00 92.06 246 PRO A C 1
ATOM 1940 O O . PRO A 1 246 ? 11.496 -25.718 -2.340 1.00 92.06 246 PRO A O 1
ATOM 1943 N N . GLU A 1 247 ? 10.955 -27.540 -1.131 1.00 94.31 247 GLU A N 1
ATOM 1944 C CA . GLU A 1 247 ? 10.285 -26.791 -0.071 1.00 94.31 247 GLU A CA 1
ATOM 1945 C C . GLU A 1 247 ? 11.260 -25.894 0.691 1.00 94.31 247 GLU A C 1
ATOM 1947 O O . GLU A 1 247 ? 12.383 -26.272 1.041 1.00 94.31 247 GLU A O 1
ATOM 1952 N N . ARG A 1 248 ? 10.822 -24.668 0.978 1.00 92.94 248 ARG A N 1
ATOM 1953 C CA . ARG A 1 248 ? 11.607 -23.717 1.757 1.00 92.94 248 ARG A CA 1
ATOM 1954 C C . ARG A 1 248 ? 10.727 -22.680 2.428 1.00 92.94 248 ARG A C 1
ATOM 1956 O O . ARG A 1 248 ? 9.604 -22.407 2.022 1.00 92.94 248 ARG A O 1
ATOM 1963 N N . TRP A 1 249 ? 11.294 -22.017 3.430 1.00 94.38 249 TRP A N 1
ATOM 1964 C CA . TRP A 1 249 ? 10.701 -20.792 3.949 1.00 94.38 249 TRP A CA 1
ATOM 1965 C C . TRP A 1 249 ? 10.675 -19.714 2.862 1.00 94.38 249 TRP A C 1
ATOM 1967 O O . TRP A 1 249 ? 11.726 -19.291 2.371 1.00 94.38 249 TRP A O 1
ATOM 1977 N N . THR A 1 250 ? 9.469 -19.273 2.530 1.00 93.00 250 THR A N 1
ATOM 1978 C CA . THR A 1 250 ? 9.154 -18.125 1.681 1.00 93.00 250 THR A CA 1
ATOM 1979 C C . THR A 1 250 ? 8.164 -17.214 2.418 1.00 93.00 250 THR A C 1
ATOM 1981 O O . THR A 1 250 ? 7.960 -17.349 3.629 1.00 93.00 250 THR A O 1
ATOM 1984 N N . VAL A 1 251 ? 7.589 -16.245 1.717 1.00 94.69 251 VAL A N 1
ATOM 1985 C CA . VAL A 1 251 ? 6.575 -15.331 2.241 1.00 94.69 251 VAL A CA 1
ATOM 1986 C C . VAL A 1 251 ? 5.351 -15.308 1.344 1.00 94.69 251 VAL A C 1
ATOM 1988 O O . VAL A 1 251 ? 5.446 -15.603 0.151 1.00 94.69 251 VAL A O 1
ATOM 1991 N N . ARG A 1 252 ? 4.219 -14.916 1.922 1.00 95.88 252 ARG A N 1
ATOM 1992 C CA . ARG A 1 252 ? 2.985 -14.680 1.179 1.00 95.88 252 ARG A CA 1
ATOM 1993 C C . ARG A 1 252 ? 2.960 -13.295 0.541 1.00 95.88 252 ARG A C 1
ATOM 1995 O O . ARG A 1 252 ? 3.495 -12.345 1.106 1.00 95.88 252 ARG A O 1
ATOM 2002 N N . HIS A 1 253 ? 2.284 -13.179 -0.596 1.00 96.81 253 HIS A N 1
ATOM 2003 C CA . HIS A 1 253 ? 2.099 -11.927 -1.342 1.00 96.81 253 HIS A CA 1
ATOM 2004 C C . HIS A 1 253 ? 0.653 -11.409 -1.257 1.00 96.81 253 HIS A C 1
ATOM 2006 O O . HIS A 1 253 ? 0.129 -10.851 -2.213 1.00 96.81 253 HIS A O 1
ATOM 2012 N N . THR A 1 254 ? -0.016 -11.616 -0.117 1.00 93.81 254 THR A N 1
ATOM 2013 C CA . THR A 1 254 ? -1.411 -11.189 0.099 1.00 93.81 254 THR A CA 1
ATOM 2014 C C . THR A 1 254 ? -1.537 -9.728 0.540 1.00 93.81 254 THR A C 1
ATOM 2016 O O . THR A 1 254 ? -2.563 -9.107 0.273 1.00 93.81 254 THR A O 1
ATOM 2019 N N . PHE A 1 255 ? -0.507 -9.166 1.192 1.00 94.44 255 PHE A N 1
ATOM 2020 C CA . PHE A 1 255 ? -0.417 -7.752 1.601 1.00 94.44 255 PHE A CA 1
ATOM 2021 C C . PHE A 1 255 ? -1.653 -7.234 2.351 1.00 94.44 255 PHE A C 1
ATOM 2023 O O . PHE A 1 255 ? -2.131 -6.124 2.109 1.00 94.44 255 PHE A O 1
ATOM 2030 N N . VAL A 1 256 ? -2.210 -8.053 3.244 1.00 90.69 256 VAL A N 1
ATOM 2031 C CA . VAL A 1 256 ? -3.502 -7.751 3.869 1.00 90.69 256 VAL A CA 1
ATOM 2032 C C . VAL A 1 256 ? -3.410 -6.477 4.715 1.00 90.69 256 VAL A C 1
ATOM 2034 O O . VAL A 1 256 ? -2.526 -6.342 5.564 1.00 90.69 256 VAL A O 1
ATOM 2037 N N . GLY A 1 257 ? -4.334 -5.545 4.464 1.00 90.25 257 GLY A N 1
ATOM 2038 C CA . GLY A 1 257 ? -4.472 -4.263 5.160 1.00 90.25 257 GLY A CA 1
ATOM 2039 C C . GLY A 1 257 ? -5.828 -4.135 5.860 1.00 90.25 257 GLY A C 1
ATOM 2040 O O . GLY A 1 257 ? -6.257 -5.042 6.562 1.00 90.25 257 GLY A O 1
ATOM 2041 N N . SER A 1 258 ? -6.539 -3.023 5.648 1.00 88.06 258 SER A N 1
ATOM 2042 C CA . SER A 1 258 ? -7.807 -2.700 6.336 1.00 88.06 258 SER A CA 1
ATOM 2043 C C . SER A 1 258 ? -8.974 -3.660 6.059 1.00 88.06 258 SER A C 1
ATOM 2045 O O . SER A 1 258 ? -9.966 -3.646 6.784 1.00 88.06 258 SER A O 1
ATOM 2047 N N . GLY A 1 259 ? -8.890 -4.472 5.002 1.00 87.25 259 GLY A N 1
ATOM 2048 C CA . GLY A 1 259 ? -9.985 -5.337 4.559 1.00 87.25 259 GLY A CA 1
ATOM 2049 C C . GLY A 1 259 ? -11.166 -4.581 3.935 1.00 87.25 259 GLY A C 1
ATOM 2050 O O . GLY A 1 259 ? -12.212 -5.188 3.714 1.00 87.25 259 GLY A O 1
ATOM 2051 N N . ILE A 1 260 ? -11.016 -3.280 3.649 1.00 88.81 260 ILE A N 1
ATOM 2052 C CA . ILE A 1 260 ? -12.048 -2.461 2.999 1.00 88.81 260 ILE A CA 1
ATOM 2053 C C . ILE A 1 260 ? -12.181 -2.885 1.524 1.00 88.81 260 ILE A C 1
ATOM 2055 O O . ILE A 1 260 ? -11.204 -2.776 0.777 1.00 88.81 260 ILE A O 1
ATOM 2059 N N . PRO A 1 261 ? -13.367 -3.341 1.075 1.00 90.06 261 PRO A N 1
ATOM 2060 C CA . PRO A 1 261 ? -13.629 -3.664 -0.327 1.00 90.06 261 PRO A CA 1
ATOM 2061 C C . PRO A 1 261 ? -13.382 -2.477 -1.261 1.00 90.06 261 PRO A C 1
ATOM 2063 O O . PRO A 1 261 ? -13.808 -1.361 -0.974 1.00 90.06 261 PRO A O 1
ATOM 2066 N N . LYS A 1 262 ? -12.741 -2.731 -2.408 1.00 90.69 262 LYS A N 1
ATOM 2067 C CA . LYS A 1 262 ? -12.547 -1.733 -3.478 1.00 90.69 262 LYS A CA 1
ATOM 2068 C C . LYS A 1 262 ? -13.609 -1.782 -4.568 1.00 90.69 262 LYS A C 1
ATOM 2070 O O . LYS A 1 262 ? -13.734 -0.843 -5.346 1.00 90.69 262 LYS A O 1
ATOM 2075 N N . PHE A 1 263 ? -14.402 -2.852 -4.589 1.00 92.88 263 PHE A N 1
ATOM 2076 C CA . PHE A 1 263 ? -15.488 -3.045 -5.541 1.00 92.88 263 PHE A CA 1
ATOM 2077 C C . PHE A 1 263 ? -16.753 -3.517 -4.815 1.00 92.88 263 PHE A C 1
ATOM 2079 O O . PHE A 1 263 ? -16.658 -4.337 -3.893 1.00 92.88 263 PHE A O 1
ATOM 2086 N N . PRO A 1 264 ? -17.944 -3.046 -5.228 1.00 92.62 264 PRO A N 1
ATOM 2087 C CA . PRO A 1 264 ? -19.211 -3.546 -4.710 1.00 92.62 264 PRO A CA 1
ATOM 2088 C C . PRO A 1 264 ? -19.315 -5.068 -4.859 1.00 92.62 264 PRO A C 1
ATOM 2090 O O . PRO A 1 264 ? -19.030 -5.614 -5.922 1.00 92.62 264 PRO A O 1
ATOM 2093 N N . GLY A 1 265 ? -19.708 -5.761 -3.789 1.00 89.81 265 GLY A N 1
ATOM 2094 C CA . GLY A 1 265 ? -19.902 -7.216 -3.803 1.00 89.81 265 GLY A CA 1
ATOM 2095 C C . GLY A 1 265 ? -18.623 -8.067 -3.860 1.00 89.81 265 GLY A C 1
ATOM 2096 O O . GLY A 1 265 ? -18.734 -9.289 -3.829 1.00 89.81 265 GLY A O 1
ATOM 2097 N N . LYS A 1 266 ? -17.423 -7.467 -3.896 1.00 88.75 266 LYS A N 1
ATOM 2098 C CA . LYS A 1 266 ? -16.132 -8.181 -3.873 1.00 88.75 266 LYS A CA 1
ATOM 2099 C C . LYS A 1 266 ? -15.419 -7.924 -2.535 1.00 88.75 266 LYS A C 1
ATOM 2101 O O . LYS A 1 266 ? -14.677 -6.942 -2.426 1.00 88.75 266 LYS A O 1
ATOM 2106 N N . PRO A 1 267 ? -15.647 -8.749 -1.494 1.00 87.88 267 PRO A N 1
ATOM 2107 C CA . PRO A 1 267 ? -14.929 -8.600 -0.232 1.00 87.88 267 PRO A CA 1
ATOM 2108 C C . PRO A 1 267 ? -13.422 -8.796 -0.441 1.00 87.88 267 PRO A C 1
ATOM 2110 O O . PRO A 1 267 ? -12.998 -9.542 -1.323 1.00 87.88 267 PRO A O 1
ATOM 2113 N N . GLN A 1 268 ? -12.611 -8.124 0.375 1.00 86.75 268 GLN A N 1
ATOM 2114 C CA . GLN A 1 268 ? -11.167 -8.350 0.380 1.00 86.75 268 GLN A CA 1
ATOM 2115 C C . GLN A 1 268 ? -10.837 -9.704 0.997 1.00 86.75 268 GLN A C 1
ATOM 2117 O O . GLN A 1 268 ? -11.507 -10.135 1.940 1.00 86.75 268 GLN A O 1
ATOM 2122 N N . ASN A 1 269 ? -9.772 -10.342 0.507 1.00 84.69 269 ASN A N 1
ATOM 2123 C CA . ASN A 1 269 ? -9.234 -11.508 1.187 1.00 84.69 269 ASN A CA 1
ATOM 2124 C C . ASN A 1 269 ? -8.706 -11.078 2.571 1.00 84.69 269 ASN A C 1
ATOM 2126 O O . ASN A 1 269 ? -7.874 -10.178 2.687 1.00 84.69 269 ASN A O 1
ATOM 2130 N N . ARG A 1 270 ? -9.234 -11.705 3.627 1.00 86.19 270 ARG A N 1
ATOM 2131 C CA . ARG A 1 270 ? -8.829 -11.490 5.026 1.00 86.19 270 ARG A CA 1
ATOM 2132 C C . ARG A 1 270 ? -8.117 -12.703 5.621 1.00 86.19 270 ARG A C 1
ATOM 2134 O O . ARG A 1 270 ? -7.901 -12.753 6.828 1.00 86.19 270 ARG A O 1
ATOM 2141 N N . GLU A 1 271 ? -7.759 -13.678 4.796 1.00 83.81 271 GLU A N 1
ATOM 2142 C CA . GLU A 1 271 ? -6.875 -14.771 5.174 1.00 83.81 271 GLU A CA 1
ATOM 2143 C C . GLU A 1 271 ? -5.561 -14.171 5.692 1.00 83.81 271 GLU A C 1
ATOM 2145 O O . GLU A 1 271 ? -4.950 -13.332 5.035 1.00 83.81 271 GLU A O 1
ATOM 2150 N N . PHE A 1 272 ? -5.155 -14.550 6.906 1.00 84.19 272 PHE A N 1
ATOM 2151 C CA . PHE A 1 272 ? -4.015 -13.969 7.636 1.00 84.19 272 PHE A CA 1
ATOM 2152 C C . PHE A 1 272 ? -4.187 -12.516 8.115 1.00 84.19 272 PHE A C 1
ATOM 2154 O O . PHE A 1 272 ? -3.221 -11.923 8.593 1.00 84.19 272 PHE A O 1
ATOM 2161 N N . TYR A 1 273 ? -5.394 -11.939 8.057 1.00 88.44 273 TYR A N 1
ATOM 2162 C CA . TYR A 1 273 ? -5.660 -10.661 8.717 1.00 88.44 273 TYR A CA 1
ATOM 2163 C C . TYR A 1 273 ? -5.526 -10.808 10.235 1.00 88.44 273 TYR A C 1
ATOM 2165 O O . TYR A 1 273 ? -6.266 -11.565 10.865 1.00 88.44 273 TYR A O 1
ATOM 2173 N N . VAL A 1 274 ? -4.630 -10.023 10.828 1.00 87.56 274 VAL A N 1
ATOM 2174 C CA . VAL A 1 274 ? -4.485 -9.909 12.280 1.00 87.56 274 VAL A CA 1
ATOM 2175 C C . VAL A 1 274 ? -4.870 -8.483 12.680 1.00 87.56 274 VAL A C 1
ATOM 2177 O O . VAL A 1 274 ? -4.174 -7.544 12.291 1.00 87.56 274 VAL A O 1
ATOM 2180 N N . PRO A 1 275 ? -5.962 -8.275 13.442 1.00 88.81 275 PRO A N 1
ATOM 2181 C CA . PRO A 1 275 ? -6.333 -6.943 13.904 1.00 88.81 275 PRO A CA 1
ATOM 2182 C C . PRO A 1 275 ? -5.222 -6.352 14.775 1.00 88.81 275 PRO A C 1
ATOM 2184 O O . PRO A 1 275 ? -4.784 -6.997 15.727 1.00 88.81 275 PRO A O 1
ATOM 2187 N N . GLY A 1 276 ? -4.804 -5.116 14.499 1.00 91.00 276 GLY A N 1
ATOM 2188 C CA . GLY A 1 276 ? -3.859 -4.386 15.355 1.00 91.00 276 GLY A CA 1
ATOM 2189 C C . GLY A 1 276 ? -4.457 -3.959 16.704 1.00 91.00 276 GLY A C 1
ATOM 2190 O O . GLY A 1 276 ? -3.730 -3.769 17.677 1.00 91.00 276 GLY A O 1
ATOM 2191 N N . LEU A 1 277 ? -5.786 -3.839 16.743 1.00 93.19 277 LEU A N 1
ATOM 2192 C CA . LEU A 1 277 ? -6.575 -3.267 17.828 1.00 93.19 277 LEU A CA 1
ATOM 2193 C C . LEU A 1 277 ? -7.002 -4.323 18.854 1.00 93.19 277 LEU A C 1
ATOM 2195 O O . LEU A 1 277 ? -7.583 -5.339 18.475 1.00 93.19 277 LEU A O 1
ATOM 2199 N N . ASP A 1 278 ? -6.795 -4.035 20.136 1.00 94.50 278 ASP A N 1
ATOM 2200 C CA . ASP A 1 278 ? -7.484 -4.688 21.250 1.00 94.50 278 ASP A CA 1
ATOM 2201 C C . ASP A 1 278 ? -8.522 -3.743 21.856 1.00 94.50 278 ASP A C 1
ATOM 2203 O O . ASP A 1 278 ? -8.261 -2.552 22.050 1.00 94.50 278 ASP A O 1
ATOM 2207 N N . LEU A 1 279 ? -9.692 -4.299 22.173 1.00 93.38 279 LEU A N 1
ATOM 2208 C CA . LEU A 1 279 ? -10.813 -3.598 22.787 1.00 93.38 279 LEU A CA 1
ATOM 2209 C C . LEU A 1 279 ? -11.249 -4.356 24.042 1.00 93.38 279 LEU A C 1
ATOM 2211 O O . LEU A 1 279 ? -11.532 -5.551 23.982 1.00 93.38 279 LEU A O 1
ATOM 2215 N N . GLN A 1 280 ? -11.327 -3.655 25.167 1.00 93.50 280 GLN A N 1
ATOM 2216 C CA . GLN A 1 280 ? -11.899 -4.163 26.412 1.00 93.50 280 GLN A CA 1
ATOM 2217 C C . GLN A 1 280 ? -12.938 -3.167 26.910 1.00 93.50 280 GLN A C 1
ATOM 2219 O O . GLN A 1 280 ? -12.682 -1.966 26.920 1.00 93.50 280 GLN A O 1
ATOM 2224 N N . ALA A 1 281 ? -14.106 -3.654 27.313 1.00 90.94 281 ALA A N 1
ATOM 2225 C CA . ALA A 1 281 ? -15.175 -2.831 27.857 1.00 90.94 281 ALA A CA 1
ATOM 2226 C C . ALA A 1 281 ? -15.667 -3.464 29.157 1.00 90.94 281 ALA A C 1
ATOM 2228 O O . ALA A 1 281 ? -16.087 -4.619 29.163 1.00 90.94 281 ALA A O 1
ATOM 2229 N N . GLU A 1 282 ? -15.608 -2.708 30.248 1.00 90.38 282 GLU A N 1
ATOM 2230 C CA . GLU A 1 282 ? -15.983 -3.181 31.579 1.00 90.38 282 GLU A CA 1
ATOM 2231 C C . GLU A 1 282 ? -16.947 -2.181 32.222 1.00 90.38 282 GLU A C 1
ATOM 2233 O O . GLU A 1 282 ? -16.670 -0.976 32.212 1.00 90.38 282 GLU A O 1
ATOM 2238 N N . PRO A 1 283 ? -18.087 -2.629 32.776 1.00 87.75 283 PRO A N 1
ATOM 2239 C CA . PRO A 1 283 ? -18.939 -1.741 33.547 1.00 87.75 283 PRO A CA 1
ATOM 2240 C C . PRO A 1 283 ? -18.210 -1.323 34.829 1.00 87.75 283 PRO A C 1
ATOM 2242 O O . PRO A 1 283 ? -17.432 -2.088 35.396 1.00 87.75 283 PRO A O 1
ATOM 2245 N N . THR A 1 284 ? -18.478 -0.118 35.325 1.00 88.19 284 THR A N 1
ATOM 2246 C CA . THR A 1 284 ? -17.874 0.343 36.587 1.00 88.19 284 THR A CA 1
ATOM 2247 C C . THR A 1 284 ? -18.402 -0.406 37.809 1.00 88.19 284 THR A C 1
ATOM 2249 O O . THR A 1 284 ? -17.755 -0.393 38.853 1.00 88.19 284 THR A O 1
ATOM 2252 N N . LEU A 1 285 ? -19.561 -1.061 37.683 1.00 85.00 285 LEU A N 1
ATOM 2253 C CA . LEU A 1 285 ? -20.188 -1.889 38.708 1.00 85.00 285 LEU A CA 1
ATOM 2254 C C . LEU A 1 285 ? -20.684 -3.212 38.101 1.00 85.00 285 LEU A C 1
ATOM 2256 O O . LEU A 1 285 ? -21.086 -3.239 36.938 1.00 85.00 285 LEU A O 1
ATOM 2260 N N . PRO A 1 286 ? -20.726 -4.308 38.882 1.00 82.12 286 PRO A N 1
ATOM 2261 C CA . PRO A 1 286 ? -21.213 -5.606 38.404 1.00 82.12 286 PRO A CA 1
ATOM 2262 C C . PRO A 1 286 ? -22.724 -5.618 38.116 1.00 82.12 286 PRO A C 1
ATOM 2264 O O . PRO A 1 286 ? -23.210 -6.472 37.377 1.00 82.12 286 PRO A O 1
ATOM 2267 N N . SER A 1 287 ? -23.479 -4.687 38.702 1.00 81.31 287 SER A N 1
ATOM 2268 C CA . SER A 1 287 ? -24.917 -4.525 38.492 1.00 81.31 287 SER A CA 1
ATOM 2269 C C . SER A 1 287 ? -25.347 -3.090 38.783 1.00 81.31 287 SER A C 1
ATOM 2271 O O . SER A 1 287 ? -24.752 -2.442 39.641 1.00 81.31 287 SER A O 1
ATOM 2273 N N . PHE A 1 288 ? -26.422 -2.646 38.133 1.00 82.50 288 PHE A N 1
ATOM 2274 C CA . PHE A 1 288 ? -27.038 -1.333 38.334 1.00 82.50 288 PHE A CA 1
ATOM 2275 C C . PHE A 1 288 ? -28.504 -1.512 38.751 1.00 82.50 288 PHE A C 1
ATOM 2277 O O . PHE A 1 288 ? -29.215 -2.347 38.179 1.00 82.50 288 PHE A O 1
ATOM 2284 N N . ALA A 1 289 ? -28.950 -0.756 39.751 1.00 83.44 289 ALA A N 1
ATOM 2285 C CA . ALA A 1 289 ? -30.341 -0.680 40.177 1.00 83.44 289 ALA A CA 1
ATOM 2286 C C . ALA A 1 289 ? -31.119 0.368 39.365 1.00 83.44 289 ALA A C 1
ATOM 2288 O O . ALA A 1 289 ? -30.559 1.219 38.672 1.00 83.44 289 ALA A O 1
ATOM 2289 N N . THR A 1 290 ? -32.450 0.315 39.436 1.00 81.38 290 THR A N 1
ATOM 2290 C CA . THR A 1 290 ? -33.300 1.335 38.814 1.00 81.38 290 THR A CA 1
ATOM 2291 C C . THR A 1 290 ? -33.043 2.698 39.457 1.00 81.38 290 THR A C 1
ATOM 2293 O O . THR A 1 290 ? -33.187 2.842 40.666 1.00 81.38 290 THR A O 1
ATOM 2296 N N . GLY A 1 291 ? -32.703 3.694 38.635 1.00 84.94 291 GLY A N 1
ATOM 2297 C CA . GLY A 1 291 ? -32.333 5.041 39.085 1.00 84.94 291 GLY A CA 1
ATOM 2298 C C . GLY A 1 291 ? -30.823 5.290 39.123 1.00 84.94 291 GLY A C 1
ATOM 2299 O O . GLY A 1 291 ? -30.416 6.449 39.172 1.00 84.94 291 GLY A O 1
ATOM 2300 N N . ASP A 1 292 ? -29.998 4.243 39.026 1.00 85.56 292 ASP A N 1
ATOM 2301 C CA . ASP A 1 292 ? -28.545 4.391 38.953 1.00 85.56 292 ASP A CA 1
ATOM 2302 C C . ASP A 1 292 ? -28.104 4.965 37.602 1.00 85.56 292 ASP A C 1
ATOM 2304 O O . ASP A 1 292 ? -28.698 4.705 36.553 1.00 85.56 292 ASP A O 1
ATOM 2308 N N . THR A 1 293 ? -26.991 5.701 37.617 1.00 86.06 293 THR A N 1
ATOM 2309 C CA . THR A 1 293 ? -26.262 6.042 36.391 1.00 86.06 293 THR A CA 1
ATOM 2310 C C . THR A 1 293 ? -25.210 4.973 36.125 1.00 86.06 293 THR A C 1
ATOM 2312 O O . THR A 1 293 ? -24.286 4.793 36.919 1.00 86.06 293 THR A O 1
ATOM 2315 N N . ALA A 1 294 ? -25.347 4.265 35.005 1.00 84.44 294 ALA A N 1
ATOM 2316 C CA . ALA A 1 294 ? -24.383 3.261 34.583 1.00 84.44 294 ALA A CA 1
ATOM 2317 C C . ALA A 1 294 ? -23.214 3.893 33.820 1.00 84.44 294 ALA A C 1
ATOM 2319 O O . ALA A 1 294 ? -23.417 4.704 32.918 1.00 84.44 294 ALA A O 1
ATOM 2320 N N . TYR A 1 295 ? -21.995 3.473 34.152 1.00 86.38 295 TYR A N 1
ATOM 2321 C CA . TYR A 1 295 ? -20.783 3.846 33.429 1.00 86.38 295 TYR A CA 1
ATOM 2322 C C . TYR A 1 295 ? -20.070 2.584 32.946 1.00 86.38 295 TYR A C 1
ATOM 2324 O O . TYR A 1 295 ? -20.124 1.537 33.594 1.00 86.38 295 TYR A O 1
ATOM 2332 N N . ALA A 1 296 ? -19.373 2.696 31.819 1.00 87.69 296 ALA A N 1
ATOM 2333 C CA . ALA A 1 296 ? -18.471 1.670 31.317 1.00 87.69 296 ALA A CA 1
ATOM 2334 C C . ALA A 1 296 ? -17.125 2.307 30.977 1.00 87.69 296 ALA A C 1
ATOM 2336 O O . ALA A 1 296 ? -17.072 3.410 30.431 1.00 87.69 296 ALA A O 1
ATOM 2337 N N . ILE A 1 297 ? -16.041 1.613 31.309 1.00 90.75 297 ILE A N 1
ATOM 2338 C CA . ILE A 1 297 ? -14.692 1.977 30.893 1.00 90.75 297 ILE A CA 1
ATOM 2339 C C . ILE A 1 297 ? -14.377 1.156 29.655 1.00 90.75 297 ILE A C 1
ATOM 2341 O O . ILE A 1 297 ? -14.350 -0.073 29.708 1.00 90.75 297 ILE A O 1
ATOM 2345 N N . VAL A 1 298 ? -14.112 1.845 28.549 1.00 91.75 298 VAL A N 1
ATOM 2346 C CA . VAL A 1 298 ? -13.650 1.214 27.316 1.00 91.75 298 VAL A CA 1
ATOM 2347 C C . VAL A 1 298 ? -12.169 1.508 27.140 1.00 91.75 298 VAL A C 1
ATOM 2349 O O . VAL A 1 298 ? -11.750 2.661 27.059 1.00 91.75 298 VAL A O 1
ATOM 2352 N N . ARG A 1 299 ? -11.362 0.449 27.123 1.00 93.44 299 ARG A N 1
ATOM 2353 C CA . ARG A 1 299 ? -9.922 0.495 26.881 1.00 93.44 299 ARG A CA 1
ATOM 2354 C C . ARG A 1 299 ? -9.653 0.036 25.463 1.00 93.44 299 ARG A C 1
ATOM 2356 O O . ARG A 1 299 ? -10.097 -1.031 25.045 1.00 93.44 299 ARG A O 1
ATOM 2363 N N . ILE A 1 300 ? -8.895 0.852 24.751 1.00 93.75 300 ILE A N 1
ATOM 2364 C CA . ILE A 1 300 ? -8.528 0.637 23.361 1.00 93.75 300 ILE A CA 1
ATOM 2365 C C . ILE A 1 300 ? -7.008 0.655 23.293 1.00 93.75 300 ILE A C 1
ATOM 2367 O O . ILE A 1 300 ? -6.381 1.548 23.866 1.00 93.75 300 ILE A O 1
ATOM 2371 N N . ARG A 1 301 ? -6.407 -0.329 22.623 1.00 94.62 301 ARG A N 1
ATOM 2372 C CA . ARG A 1 301 ? -4.950 -0.427 22.516 1.00 94.62 301 ARG A CA 1
ATOM 2373 C C . ARG A 1 301 ? -4.520 -0.872 21.127 1.00 94.62 301 ARG A C 1
ATOM 2375 O O . ARG A 1 301 ? -5.049 -1.847 20.600 1.00 94.62 301 ARG A O 1
ATOM 2382 N N . ASN A 1 302 ? -3.516 -0.201 20.571 1.00 94.81 302 ASN A N 1
ATOM 2383 C CA . ASN A 1 302 ? -2.721 -0.764 19.492 1.00 94.81 302 ASN A CA 1
ATOM 2384 C C . ASN A 1 302 ? -1.749 -1.785 20.098 1.00 94.81 302 ASN A C 1
ATOM 2386 O O . ASN A 1 302 ? -0.804 -1.430 20.802 1.00 94.81 302 ASN A O 1
ATOM 2390 N N . SER A 1 303 ? -2.033 -3.069 19.903 1.00 92.50 303 SER A N 1
ATOM 2391 C CA . SER A 1 303 ? -1.255 -4.156 20.507 1.00 92.50 303 SER A CA 1
ATOM 2392 C C . SER A 1 303 ? -0.352 -4.869 19.509 1.00 92.50 303 SER A C 1
ATOM 2394 O O . SER A 1 303 ? 0.566 -5.579 19.921 1.00 92.50 303 SER A O 1
ATOM 2396 N N . ARG A 1 304 ? -0.655 -4.758 18.210 1.00 92.31 304 ARG A N 1
ATOM 2397 C CA . ARG A 1 304 ? -0.053 -5.603 17.167 1.00 92.31 304 ARG A CA 1
ATOM 2398 C C . ARG A 1 304 ? 0.330 -4.862 15.885 1.00 92.31 304 ARG A C 1
ATOM 2400 O O . ARG A 1 304 ? 0.934 -5.486 15.017 1.00 92.31 304 ARG A O 1
ATOM 2407 N N . ALA A 1 305 ? 0.014 -3.573 15.738 1.00 94.00 305 ALA A N 1
ATOM 2408 C CA . ALA A 1 305 ? 0.499 -2.780 14.609 1.00 94.00 305 ALA A CA 1
ATOM 2409 C C . ALA A 1 305 ? 1.755 -1.993 14.999 1.00 94.00 305 ALA A C 1
ATOM 2411 O O . ALA A 1 305 ? 1.857 -1.462 16.099 1.00 94.00 305 ALA A O 1
ATOM 2412 N N . GLY A 1 306 ? 2.731 -1.942 14.088 1.00 93.50 306 GLY A N 1
ATOM 2413 C CA . GLY A 1 306 ? 3.969 -1.181 14.300 1.00 93.50 306 GLY A CA 1
ATOM 2414 C C . GLY A 1 306 ? 3.849 0.304 14.014 1.00 93.50 306 GLY A C 1
ATOM 2415 O O . GLY A 1 306 ? 4.726 1.051 14.415 1.00 93.50 306 GLY A O 1
ATOM 2416 N N . HIS A 1 307 ? 2.788 0.687 13.317 1.00 95.19 307 HIS A N 1
ATOM 2417 C CA . HIS A 1 307 ? 2.400 2.039 12.940 1.00 95.19 307 HIS A CA 1
ATOM 2418 C C . HIS A 1 307 ? 1.082 2.392 13.651 1.00 95.19 307 HIS A C 1
ATOM 2420 O O . HIS A 1 307 ? 0.513 1.543 14.346 1.00 95.19 307 HIS A O 1
ATOM 2426 N N . GLN A 1 308 ? 0.558 3.599 13.440 1.00 94.94 308 GLN A N 1
ATOM 2427 C CA . GLN A 1 308 ? -0.681 4.036 14.084 1.00 94.94 308 GLN A CA 1
ATOM 2428 C C . GLN A 1 308 ? -1.909 3.295 13.530 1.00 94.94 308 GLN A C 1
ATOM 2430 O O . GLN A 1 308 ? -1.879 2.693 12.449 1.00 94.94 308 GLN A O 1
ATOM 2435 N N . LEU A 1 309 ? -3.009 3.307 14.286 1.00 94.75 309 LEU A N 1
ATOM 2436 C CA . LEU A 1 309 ? -4.296 2.750 13.869 1.00 94.75 309 LEU A CA 1
ATOM 2437 C C . LEU A 1 309 ? -5.393 3.828 13.852 1.00 94.75 309 LEU A C 1
ATOM 2439 O O . LEU A 1 309 ? -5.761 4.318 14.924 1.00 94.75 309 LEU A O 1
ATOM 2443 N N . PRO A 1 310 ? -5.994 4.121 12.683 1.00 94.81 310 PRO A N 1
ATOM 2444 C CA . PRO A 1 310 ? -5.550 3.732 11.334 1.00 94.81 310 PRO A CA 1
ATOM 2445 C C . PRO A 1 310 ? -4.267 4.473 10.895 1.00 94.81 310 PRO A C 1
ATOM 2447 O O . PRO A 1 310 ? -3.901 5.474 11.491 1.00 94.81 310 PRO A O 1
ATOM 2450 N N . THR A 1 311 ? -3.608 3.978 9.841 1.00 94.81 311 THR A N 1
ATOM 2451 C CA . THR A 1 311 ? -2.460 4.625 9.168 1.00 94.81 311 THR A CA 1
ATOM 2452 C C . THR A 1 311 ? -2.762 4.831 7.680 1.00 94.81 311 THR A C 1
ATOM 2454 O O . THR A 1 311 ? -3.681 4.205 7.131 1.00 94.81 311 THR A O 1
ATOM 2457 N N . GLY A 1 312 ? -1.929 5.618 7.000 1.00 92.81 312 GLY A N 1
ATOM 2458 C CA . GLY A 1 312 ? -1.896 5.728 5.547 1.00 92.81 312 GLY A CA 1
ATOM 2459 C C . GLY A 1 312 ? -2.788 6.848 5.031 1.00 92.81 312 GLY A C 1
ATOM 2460 O O . GLY A 1 312 ? -2.446 8.014 5.151 1.00 92.81 312 GLY A O 1
ATOM 2461 N N . ASP A 1 313 ? -3.886 6.490 4.370 1.00 89.94 313 ASP A N 1
ATOM 2462 C CA . ASP A 1 313 ? -4.823 7.466 3.809 1.00 89.94 313 ASP A CA 1
ATOM 2463 C C . ASP A 1 313 ? -5.529 8.232 4.954 1.00 89.94 313 ASP A C 1
ATOM 2465 O O . ASP A 1 313 ? -6.189 7.585 5.776 1.00 89.94 313 ASP A O 1
ATOM 2469 N N . PRO A 1 314 ? -5.412 9.575 5.025 1.00 89.69 314 PRO A N 1
ATOM 2470 C CA . PRO A 1 314 ? -5.954 10.391 6.119 1.00 89.69 314 PRO A CA 1
ATOM 2471 C C . PRO A 1 314 ? -7.486 10.349 6.215 1.00 89.69 314 PRO A C 1
ATOM 2473 O O . PRO A 1 314 ? -8.067 10.730 7.232 1.00 89.69 314 PRO A O 1
ATOM 2476 N N . GLU A 1 315 ? -8.172 9.872 5.172 1.00 89.75 315 GLU A N 1
ATOM 2477 C CA . GLU A 1 315 ? -9.620 9.669 5.192 1.00 89.75 315 GLU A CA 1
ATOM 2478 C C . GLU A 1 315 ? -10.029 8.356 5.880 1.00 89.75 315 GLU A C 1
ATOM 2480 O O . GLU A 1 315 ? -11.220 8.102 6.080 1.00 89.75 315 GLU A O 1
ATOM 2485 N N . ARG A 1 316 ? -9.075 7.500 6.270 1.00 92.50 316 ARG A N 1
ATOM 2486 C CA . ARG A 1 316 ? -9.357 6.275 7.027 1.00 92.50 316 ARG A CA 1
ATOM 2487 C C . ARG A 1 316 ? -9.646 6.612 8.483 1.00 92.50 316 ARG A C 1
ATOM 2489 O O . ARG A 1 316 ? -8.914 7.340 9.141 1.00 92.50 316 ARG A O 1
ATOM 2496 N N . PHE A 1 317 ? -10.706 6.010 9.006 1.00 95.25 317 PHE A N 1
ATOM 2497 C CA . PHE A 1 317 ? -11.080 6.104 10.410 1.00 95.25 317 PHE A CA 1
ATOM 2498 C C . PHE A 1 317 ? -11.651 4.780 10.904 1.00 95.25 317 PHE A C 1
ATOM 2500 O O . PHE A 1 317 ? -12.120 3.945 10.128 1.00 95.25 3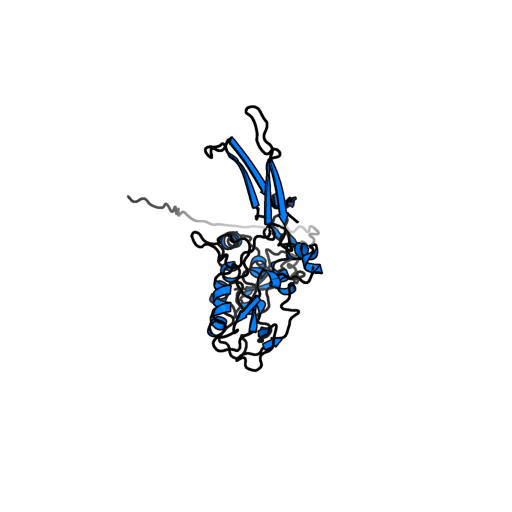17 PHE A O 1
ATOM 2507 N N . ILE A 1 318 ? -11.616 4.607 12.218 1.00 94.94 318 ILE A N 1
ATOM 2508 C CA . ILE A 1 318 ? -12.309 3.553 12.941 1.00 94.94 318 ILE A CA 1
ATOM 2509 C C . ILE A 1 318 ? -13.491 4.207 13.651 1.00 94.94 318 ILE A C 1
ATOM 2511 O O . ILE A 1 318 ? -13.336 5.216 14.338 1.00 94.94 318 ILE A O 1
ATOM 2515 N N . THR A 1 319 ? -14.677 3.635 13.488 1.00 95.44 319 THR A N 1
ATOM 2516 C CA . THR A 1 319 ? -15.855 4.012 14.271 1.00 95.44 319 THR A CA 1
ATOM 2517 C C . THR A 1 319 ? -16.007 3.024 15.416 1.00 95.44 319 THR A C 1
ATOM 2519 O O . THR A 1 319 ? -16.130 1.822 15.183 1.00 95.44 319 THR A O 1
ATOM 2522 N N . LEU A 1 320 ? -15.997 3.524 16.649 1.00 94.00 320 LEU A N 1
ATOM 2523 C CA . LEU A 1 320 ? -16.298 2.743 17.839 1.00 94.00 320 LEU A CA 1
ATOM 2524 C C . LEU A 1 320 ? -17.716 3.071 18.304 1.00 94.00 320 LEU A C 1
ATOM 2526 O O . LEU A 1 320 ? -17.955 4.155 18.829 1.00 94.00 320 LEU A O 1
ATOM 2530 N N . THR A 1 321 ? -18.633 2.120 18.154 1.00 94.69 321 THR A N 1
ATOM 2531 C CA . THR A 1 321 ? -20.007 2.237 18.656 1.00 94.69 321 THR A CA 1
ATOM 2532 C C . THR A 1 321 ? -20.161 1.431 19.942 1.00 94.69 321 THR A C 1
ATOM 2534 O O . THR A 1 321 ? -19.853 0.242 19.990 1.00 94.69 321 THR A O 1
ATOM 2537 N N . MET A 1 322 ? -20.641 2.091 20.993 1.00 91.31 322 MET A N 1
ATOM 2538 C CA . MET A 1 322 ? -20.902 1.532 22.317 1.00 91.31 322 MET A CA 1
ATOM 2539 C C . MET A 1 322 ? -22.398 1.612 22.600 1.00 91.31 322 MET A C 1
ATOM 2541 O O . MET A 1 322 ? -22.989 2.689 22.526 1.00 91.31 322 MET A O 1
ATOM 2545 N N . GLN A 1 323 ? -23.008 0.485 22.957 1.00 91.44 323 GLN A N 1
ATOM 2546 C CA . GLN A 1 323 ? -24.433 0.404 23.262 1.00 91.44 323 GLN A CA 1
ATOM 2547 C C . GLN A 1 323 ? -24.648 -0.159 24.666 1.00 91.44 323 GLN A C 1
ATOM 2549 O O . GLN A 1 323 ? -24.129 -1.219 25.012 1.00 91.44 323 GLN A O 1
ATOM 2554 N N . PHE A 1 324 ? -25.451 0.541 25.464 1.00 87.62 324 PHE A N 1
ATOM 2555 C CA . PHE A 1 324 ? -26.030 0.008 26.691 1.00 87.62 324 PHE A CA 1
ATOM 2556 C C . PHE A 1 324 ? -27.348 -0.663 26.334 1.00 87.62 324 PHE A C 1
ATOM 2558 O O . PHE A 1 324 ? -28.251 -0.009 25.810 1.00 87.62 324 PHE A O 1
ATOM 2565 N N . LEU A 1 325 ? -27.453 -1.957 26.615 1.00 88.88 325 LEU A N 1
ATOM 2566 C CA . LEU A 1 325 ? -28.629 -2.761 26.302 1.00 88.88 325 LEU A CA 1
ATOM 2567 C C . LEU A 1 325 ? -29.393 -3.108 27.584 1.00 88.88 325 LEU A C 1
ATOM 2569 O O . LEU A 1 325 ? -28.789 -3.340 28.633 1.00 88.88 325 LEU A O 1
ATOM 2573 N N . ASP A 1 326 ? -30.720 -3.166 27.503 1.00 84.75 326 ASP A N 1
ATOM 2574 C CA . ASP A 1 326 ? -31.545 -3.750 28.559 1.00 84.75 326 ASP A CA 1
ATOM 2575 C C . ASP A 1 326 ? -31.482 -5.293 28.539 1.00 84.75 326 ASP A C 1
ATOM 2577 O O . ASP A 1 326 ? -30.864 -5.916 27.674 1.00 84.75 326 ASP A O 1
ATOM 2581 N N . ARG A 1 327 ? -32.170 -5.946 29.486 1.00 85.88 327 ARG A N 1
ATOM 2582 C CA . ARG A 1 327 ? -32.218 -7.421 29.568 1.00 85.88 327 ARG A CA 1
ATOM 2583 C C . ARG A 1 327 ? -32.885 -8.102 28.365 1.00 85.88 327 ARG A C 1
ATOM 2585 O O . ARG A 1 327 ? -32.753 -9.312 28.220 1.00 85.88 327 ARG A O 1
ATOM 2592 N N . LYS A 1 328 ? -33.640 -7.362 27.552 1.00 93.06 328 LYS A N 1
ATOM 2593 C CA . LYS A 1 328 ? -34.298 -7.848 26.333 1.00 93.06 328 LYS A CA 1
ATOM 2594 C C . LYS A 1 328 ? -33.456 -7.571 25.080 1.00 93.06 328 LYS A C 1
ATOM 2596 O O . LYS A 1 328 ? -33.871 -7.961 23.994 1.00 93.06 328 LYS A O 1
ATOM 2601 N N . GLY A 1 329 ? -32.292 -6.932 25.225 1.00 92.31 329 GLY A N 1
ATOM 2602 C CA . GLY A 1 329 ? -31.424 -6.529 24.121 1.00 92.31 329 GLY A CA 1
ATOM 2603 C C . GLY A 1 329 ? -31.799 -5.187 23.484 1.00 92.31 329 GLY A C 1
ATOM 2604 O O . GLY A 1 329 ? -31.233 -4.837 22.453 1.00 92.31 329 GLY A O 1
ATOM 2605 N N . SER A 1 330 ? -32.731 -4.425 24.064 1.00 93.38 330 SER A N 1
ATOM 2606 C CA . SER A 1 330 ? -33.118 -3.107 23.546 1.00 93.38 330 SER A CA 1
ATOM 2607 C C . SER A 1 330 ? -32.055 -2.066 23.893 1.00 93.38 330 SER A C 1
ATOM 2609 O O . SER A 1 330 ? -31.596 -2.010 25.034 1.00 93.38 330 SER A O 1
ATOM 2611 N N . VAL A 1 331 ? -31.693 -1.204 22.939 1.00 93.88 331 VAL A N 1
ATOM 2612 C CA . VAL A 1 331 ? -30.723 -0.120 23.162 1.00 93.88 331 VAL A CA 1
ATOM 2613 C C . VAL A 1 331 ? -31.320 0.943 24.089 1.00 93.88 331 VAL A C 1
ATOM 2615 O O . VAL A 1 331 ? -32.275 1.627 23.731 1.00 93.88 331 VAL A O 1
ATOM 2618 N N . LEU A 1 332 ? -30.736 1.098 25.277 1.00 89.25 332 LEU A N 1
ATOM 2619 C CA . LEU A 1 332 ? -31.049 2.157 26.243 1.00 89.25 332 LEU A CA 1
ATOM 2620 C C . LEU A 1 332 ? -30.298 3.450 25.919 1.00 89.25 332 LEU A C 1
ATOM 2622 O O . LEU A 1 332 ? -30.829 4.551 26.062 1.00 89.25 332 LEU A O 1
ATOM 2626 N N . LYS A 1 333 ? -29.038 3.309 25.503 1.00 89.81 333 LYS A N 1
ATOM 2627 C CA . LYS A 1 333 ? -28.162 4.413 25.124 1.00 89.81 333 LYS A CA 1
ATOM 2628 C C . LYS A 1 333 ? -27.141 3.920 24.114 1.00 89.81 333 LYS A C 1
ATOM 2630 O O . LYS A 1 333 ? -26.603 2.828 24.264 1.00 89.81 333 LYS A O 1
ATOM 2635 N N . GLU A 1 334 ? -26.844 4.757 23.136 1.00 93.38 334 GLU A N 1
ATOM 2636 C CA . GLU A 1 334 ? -25.749 4.560 22.196 1.00 93.38 334 GLU A CA 1
ATOM 2637 C C . GLU A 1 334 ? -24.796 5.751 22.275 1.00 93.38 334 GLU A C 1
ATOM 2639 O O . GLU A 1 334 ? -25.222 6.892 22.492 1.00 93.38 334 GLU A O 1
ATOM 2644 N N . HIS A 1 335 ? -23.510 5.467 22.113 1.00 91.75 335 HIS A N 1
ATOM 2645 C CA . HIS A 1 335 ? -22.462 6.453 21.923 1.00 91.75 335 HIS A CA 1
ATOM 2646 C C . HIS A 1 335 ? -21.538 5.995 20.800 1.00 91.75 335 HIS A C 1
ATOM 2648 O O . HIS A 1 335 ? -21.224 4.809 20.708 1.00 91.75 335 HIS A O 1
ATOM 2654 N N . THR A 1 336 ? -21.101 6.921 19.955 1.00 95.62 336 THR A N 1
ATOM 2655 C CA . THR A 1 336 ? -20.200 6.617 18.842 1.00 95.62 336 THR A CA 1
ATOM 2656 C C . THR A 1 336 ? -19.020 7.574 18.856 1.00 95.62 336 THR A C 1
ATOM 2658 O O . THR A 1 336 ? -19.204 8.786 18.894 1.00 95.62 336 THR A O 1
ATOM 2661 N N . GLU A 1 337 ? -17.818 7.010 18.782 1.00 94.44 337 GLU A N 1
ATOM 2662 C CA . GLU A 1 337 ? -16.555 7.737 18.688 1.00 94.44 337 GLU A CA 1
ATOM 2663 C C . GLU A 1 337 ? -15.879 7.478 17.341 1.00 94.44 337 GLU A C 1
ATOM 2665 O O . GLU A 1 337 ? -15.893 6.356 16.825 1.00 94.44 337 GLU A O 1
ATOM 2670 N N . ARG A 1 338 ? -15.257 8.516 16.775 1.00 96.06 338 ARG A N 1
ATOM 2671 C CA . ARG A 1 338 ? -14.428 8.412 15.567 1.00 96.06 338 ARG A CA 1
ATOM 2672 C C . ARG A 1 338 ? -12.958 8.475 15.962 1.00 96.06 338 ARG A C 1
ATOM 2674 O O . ARG A 1 338 ? -12.544 9.425 16.615 1.00 96.06 338 ARG A O 1
ATOM 2681 N N . ILE A 1 339 ? -12.178 7.499 15.512 1.00 96.44 339 ILE A N 1
ATOM 2682 C CA . ILE A 1 339 ? -10.736 7.384 15.746 1.00 96.44 339 ILE A CA 1
ATOM 2683 C C . ILE A 1 339 ? -10.011 7.492 14.403 1.00 96.44 339 ILE A C 1
ATOM 2685 O O . ILE A 1 339 ? -10.268 6.699 13.498 1.00 96.44 339 ILE A O 1
ATOM 2689 N N . GLY A 1 340 ? -9.120 8.465 14.267 1.00 96.00 340 GLY A N 1
ATOM 2690 C CA . GLY A 1 340 ? -8.340 8.739 13.066 1.00 96.00 340 GLY A CA 1
ATOM 2691 C C . GLY A 1 340 ? -8.095 10.232 12.876 1.00 96.00 340 GLY A C 1
ATOM 2692 O O . GLY A 1 340 ? -8.540 11.076 13.658 1.00 96.00 340 GLY A O 1
ATOM 2693 N N . GLU A 1 341 ? -7.435 10.584 11.783 1.00 95.50 341 GLU A N 1
ATOM 2694 C CA . GLU A 1 341 ? -7.141 11.980 11.481 1.00 95.50 341 GLU A CA 1
ATOM 2695 C C . GLU A 1 341 ? -8.395 12.761 11.070 1.00 95.50 341 GLU A C 1
ATOM 2697 O O . GLU A 1 341 ? -9.337 12.219 10.485 1.00 95.50 341 GLU A O 1
ATOM 2702 N N . THR A 1 342 ? -8.422 14.054 11.378 1.00 95.44 342 THR A N 1
ATOM 2703 C CA . THR A 1 342 ? -9.458 14.992 10.937 1.00 95.44 342 THR A CA 1
ATOM 2704 C C . THR A 1 342 ? -8.795 16.138 10.192 1.00 95.44 342 THR A C 1
ATOM 2706 O O . THR A 1 342 ? -7.898 16.795 10.724 1.00 95.44 342 THR A O 1
ATOM 2709 N N . TRP A 1 343 ? -9.264 16.388 8.972 1.00 94.25 343 TRP A N 1
ATOM 2710 C CA . TRP A 1 343 ? -8.678 17.360 8.059 1.00 94.25 343 TRP A CA 1
ATOM 2711 C C . TRP A 1 343 ? -9.696 18.407 7.624 1.00 94.25 343 TRP A C 1
ATOM 2713 O O . TRP A 1 343 ? -10.854 18.098 7.347 1.00 94.25 343 TRP A O 1
ATOM 2723 N N . GLU A 1 344 ? -9.234 19.648 7.522 1.00 93.88 344 GLU A N 1
ATOM 2724 C CA . GLU A 1 344 ? -9.889 20.685 6.733 1.00 93.88 344 GLU A CA 1
ATOM 2725 C C . GLU A 1 344 ? -9.158 20.760 5.391 1.00 93.88 344 GLU A C 1
ATOM 2727 O O . GLU A 1 344 ? -7.985 21.111 5.363 1.00 93.88 344 GLU A O 1
ATOM 2732 N N . TRP A 1 345 ? -9.820 20.395 4.290 1.00 89.50 345 TRP A N 1
ATOM 2733 C CA . TRP A 1 345 ? -9.185 20.288 2.965 1.00 89.50 345 TRP A CA 1
ATOM 2734 C C . TRP A 1 345 ? -9.156 21.599 2.166 1.00 89.50 345 TRP A C 1
ATOM 2736 O O . TRP A 1 345 ? -8.372 21.737 1.229 1.00 89.50 345 TRP A O 1
ATOM 2746 N N . TYR A 1 346 ? -10.019 22.557 2.507 1.00 89.62 346 TYR A N 1
ATOM 2747 C CA . TYR A 1 346 ? -10.200 23.810 1.772 1.00 89.62 346 TYR A CA 1
ATOM 2748 C C . TYR A 1 346 ? -10.313 24.995 2.743 1.00 89.62 346 TYR A C 1
ATOM 2750 O O . TYR A 1 346 ? -10.967 24.850 3.773 1.00 89.62 346 TYR A O 1
ATOM 2758 N N . PRO A 1 347 ? -9.757 26.184 2.420 1.00 91.19 347 PRO A N 1
ATOM 2759 C CA . PRO A 1 347 ? -8.992 26.528 1.209 1.00 91.19 347 PRO A CA 1
ATOM 2760 C C . PRO A 1 347 ? -7.551 26.012 1.213 1.00 91.19 347 PRO A C 1
ATOM 2762 O O . PRO A 1 347 ? -6.911 25.984 0.165 1.00 91.19 347 PRO A O 1
ATOM 2765 N N . VAL A 1 348 ? -7.055 25.610 2.383 1.00 92.56 348 VAL A N 1
ATOM 2766 C CA . VAL A 1 348 ? -5.737 25.011 2.569 1.00 92.56 348 VAL A CA 1
ATOM 2767 C C . VAL A 1 348 ? -5.910 23.740 3.388 1.00 92.56 348 VAL A C 1
ATOM 2769 O O . VAL A 1 348 ? -6.486 23.787 4.472 1.00 92.56 348 VAL A O 1
ATOM 2772 N N . ALA A 1 349 ? -5.406 22.631 2.868 1.00 92.38 349 ALA A N 1
ATOM 2773 C CA . ALA A 1 349 ? -5.380 21.337 3.508 1.00 92.38 349 ALA A CA 1
ATOM 2774 C C . ALA A 1 349 ? -4.554 21.398 4.797 1.00 92.38 349 ALA A C 1
ATOM 2776 O O . ALA A 1 349 ? -3.358 21.700 4.778 1.00 92.38 349 ALA A O 1
ATOM 2777 N N . ARG A 1 350 ? -5.196 21.099 5.926 1.00 92.75 350 ARG A N 1
ATOM 2778 C CA . ARG A 1 350 ? -4.550 20.996 7.235 1.00 92.75 350 ARG A CA 1
ATOM 2779 C C . ARG A 1 350 ? -5.171 19.907 8.092 1.00 92.75 350 ARG A C 1
ATOM 2781 O O . ARG A 1 350 ? -6.394 19.784 8.175 1.00 92.75 350 ARG A O 1
ATOM 2788 N N . LYS A 1 351 ? -4.311 19.185 8.805 1.00 93.81 351 LYS A N 1
ATOM 2789 C CA . LYS A 1 351 ? -4.710 18.299 9.895 1.00 93.81 351 LYS A CA 1
ATOM 2790 C C . LYS A 1 351 ? -5.121 19.152 11.094 1.00 93.81 351 LYS A C 1
ATOM 2792 O O . LYS A 1 351 ? -4.303 19.902 11.621 1.00 93.81 351 LYS A O 1
ATOM 2797 N N . ILE A 1 352 ? -6.388 19.074 11.496 1.00 95.75 352 ILE A N 1
ATOM 2798 C CA . ILE A 1 352 ? -6.948 19.857 12.613 1.00 95.75 352 ILE A CA 1
ATOM 2799 C C . ILE A 1 352 ? -7.070 19.050 13.905 1.00 95.75 352 ILE A C 1
ATOM 2801 O O . ILE A 1 352 ? -7.076 19.630 14.987 1.00 95.75 352 ILE A O 1
ATOM 2805 N N . ALA A 1 353 ? -7.150 17.724 13.805 1.00 96.06 353 ALA A N 1
ATOM 2806 C CA . ALA A 1 353 ? -7.115 16.821 14.947 1.00 96.06 353 ALA A CA 1
ATOM 2807 C C . ALA A 1 353 ? -6.589 15.448 14.523 1.00 96.06 353 ALA A C 1
ATOM 2809 O O . ALA A 1 353 ? -6.715 15.057 13.363 1.00 96.06 353 ALA A O 1
ATOM 2810 N N . ASP A 1 354 ? -6.032 14.713 15.478 1.00 95.19 354 ASP A N 1
ATOM 2811 C CA . ASP A 1 354 ? -5.576 13.341 15.292 1.00 95.19 354 ASP A CA 1
ATOM 2812 C C . ASP A 1 354 ? -5.685 12.602 16.628 1.00 95.19 354 ASP A C 1
ATOM 2814 O O . ASP A 1 354 ? -5.040 12.970 17.611 1.00 95.19 354 ASP A O 1
ATOM 2818 N N . ASN A 1 355 ? -6.555 11.597 16.673 1.00 95.88 355 ASN A N 1
ATOM 2819 C CA . ASN A 1 355 ? -6.710 10.694 17.810 1.00 95.88 355 ASN A CA 1
ATOM 2820 C C . ASN A 1 355 ? -6.421 9.237 17.419 1.00 95.88 355 ASN A C 1
ATOM 2822 O O . ASN A 1 355 ? -6.941 8.318 18.054 1.00 95.88 355 ASN A O 1
ATOM 2826 N N . SER A 1 356 ? -5.610 9.027 16.377 1.00 95.12 356 SER A N 1
ATOM 2827 C CA . SER A 1 356 ? -5.146 7.703 15.963 1.00 95.12 356 SER A CA 1
ATOM 2828 C C . SER A 1 356 ? -4.398 7.008 17.104 1.00 95.12 356 SER A C 1
ATOM 2830 O O . SER A 1 356 ? -3.724 7.633 17.929 1.00 95.12 356 SER A O 1
ATOM 2832 N N . ILE A 1 357 ? -4.551 5.688 17.190 1.00 94.81 357 ILE A N 1
ATOM 2833 C CA . ILE A 1 357 ? -4.041 4.910 18.321 1.00 94.81 357 ILE A CA 1
ATOM 2834 C C . ILE A 1 357 ? -2.588 4.548 18.036 1.00 94.81 357 ILE A C 1
ATOM 2836 O O . ILE A 1 357 ? -2.306 3.868 17.048 1.00 94.81 357 ILE A O 1
ATOM 2840 N N . ARG A 1 358 ? -1.689 4.999 18.910 1.00 89.75 358 ARG A N 1
ATOM 2841 C CA . ARG A 1 358 ? -0.245 4.766 18.809 1.00 89.75 358 ARG A CA 1
ATOM 2842 C C . ARG A 1 358 ? 0.155 3.423 19.394 1.00 89.75 358 ARG A C 1
ATOM 2844 O O . ARG A 1 358 ? -0.323 3.093 20.505 1.00 89.75 358 ARG A O 1
#

pLDDT: mean 86.3, std 18.22, range [26.62, 98.62]

Foldseek 3Di:
DDDDDDDDDDDDDDDDDDDDDDDDDDDDDDDDPPDPDPPPPVPQFDFAADDDLLLAFDEAFDAFAQWDDQALVRVCVFQVQQSVLQCLACQQCLLVQPVLVVQCPPPQRFPSSCCQFVRHPLQDQWHFGGAGNLQRSGTDTDGDPSHDPVSNNRGNHLCLQATDRNEGEDCDADPPDSGHYDHDVPSVFLVSVCSRQPAADCNDQQDTFRRHQVVQLCVFPCVVVVNGLCCQQFPWDFQASGPPHDTDIDTHNNRDDPQDDSDPPSTRDCVSPDDQKDKDKAKPDPDDDPPDDTDIDIDMARRHRSGWVVGGDQPDWDKDKDFDADPVRHGPDIDIDIAGWDWDNPPGTDTPDHRTHD

Sequence (358 aa):
MKIQSLNLYMQHTWRCLALFALFYALIAAGCSNDAPSSDRRVAMPDTTGFTRHWEQAIPQQPVPDGIDGLSAQACGECHVDNYREWKQSIHADAWVDLQFQNEIRKPNSPYVCRNCHTPLQNQQEYIVTGLINGDVFRPVKKPNPDFDPELKQEAITCAVCHVRDGVIIGRRGNLDAPHPVKVDTVHLSEKLCFRCHNVAEVVTPTLVCAFETGNEWQEGPYSKLGTTCITCHMPKVYRPLVEDGPERWTVRHTFVGSGIPKFPGKPQNREFYVPGLDLQAEPTLPSFATGDTAYAIVRIRNSRAGHQLPTGDPERFITLTMQFLDRKGSVLKEHTERIGETWEWYPVARKIADNSIR